Protein AF-A0A931NZI3-F1 (afdb_monomer_lite)

pLDDT: mean 87.07, std 11.75, range [42.72, 97.69]

Secondary structure (DSSP, 8-state):
----SS-TT-EEEETTTTEEEE--EEEEE--TT-SS-SEEEEE-SSSSEE-GGGEEE-----------EEEEEEPSSS-TTTTTTSSSTTEEEEEE-SSSSS--B---HHHHHH-HHHHHHHHHHHHTHHHHHHHHHHHHHHHHH-TT--HHHHHHHHHHHHHHHHHHS-TTS-----TT--TT-

Foldseek 3Di:
DDDDPDDAQAWKQQQVVRDIFGFNDWAFDDDPPDPGGPAIWTDRVPPDTDGPVRIDHQDFDPDQQDQKDKDKDFDPPDAQVRQVVAPDGRIAIFIDRDPDPDDGDDDDPVVCSVPVPVRVVVSVVVSCVSVVLVVLVCLLCVCVVPVPDDPVSVVSNVVSVLVNCQVRHDPVGHDDDPPPPDVVD

Radius of gyration: 24.15 Å; chains: 1; bounding box: 63×38×63 Å

Sequence (185 aa):
MAKAVFHKHQRVYVRPVGTWALIEQVKPQWVKDVEEPVRIHYDCGLGRDFTAADLAAEQVEDHAPGGWRVLRAKNKWQSEAECAHHPFPGTYPVVVTDEQNWGGWRVPGAEYDRDPGKIEFQARLIEQAPALLTLAEYWADLPSTNPDLPQDVLGFCRHARDIVTAVRATAEEPMVLDRRENPAA

Structure (mmCIF, N/CA/C/O backbone):
data_AF-A0A931NZI3-F1
#
_entry.id   AF-A0A931NZI3-F1
#
loop_
_atom_site.group_PDB
_atom_site.id
_atom_site.type_symbol
_atom_site.label_atom_id
_atom_site.label_alt_id
_atom_site.label_comp_id
_atom_site.label_asym_id
_atom_site.label_entity_id
_atom_site.label_seq_id
_atom_site.pdbx_PDB_ins_code
_atom_site.Cartn_x
_atom_site.Cartn_y
_atom_site.Cartn_z
_atom_site.occupancy
_atom_site.B_iso_or_equiv
_atom_site.auth_seq_id
_atom_site.auth_comp_id
_atom_site.auth_asym_id
_atom_site.auth_atom_id
_atom_site.pdbx_PDB_model_num
ATOM 1 N N . MET A 1 1 ? 34.805 7.284 -19.038 1.00 65.69 1 MET A N 1
ATOM 2 C CA . MET A 1 1 ? 34.087 6.504 -20.069 1.00 65.69 1 MET A CA 1
ATOM 3 C C . MET A 1 1 ? 32.641 6.361 -19.629 1.00 65.69 1 MET A C 1
ATOM 5 O O . MET A 1 1 ? 32.408 6.360 -18.422 1.00 65.69 1 MET A O 1
ATOM 9 N N . ALA A 1 2 ? 31.679 6.373 -20.553 1.00 79.50 2 ALA A N 1
ATOM 10 C CA . ALA A 1 2 ? 30.262 6.491 -20.207 1.00 79.50 2 ALA A CA 1
ATOM 11 C C . ALA A 1 2 ? 29.558 5.129 -20.261 1.00 79.50 2 ALA A C 1
ATOM 13 O O . ALA A 1 2 ? 29.648 4.423 -21.259 1.00 79.50 2 ALA A O 1
ATOM 14 N N . LYS A 1 3 ? 28.820 4.780 -19.203 1.00 86.19 3 LYS A N 1
ATOM 15 C CA . LYS A 1 3 ? 27.931 3.609 -19.166 1.00 86.19 3 LYS A CA 1
ATOM 16 C C . LYS A 1 3 ? 26.477 4.050 -19.164 1.00 86.19 3 LYS A C 1
ATOM 18 O O . LYS A 1 3 ? 26.158 5.130 -18.663 1.00 86.19 3 LYS A O 1
ATOM 23 N N . ALA A 1 4 ? 25.615 3.239 -19.775 1.00 89.38 4 ALA A N 1
ATOM 24 C CA . ALA A 1 4 ? 24.192 3.529 -19.810 1.00 89.38 4 ALA A CA 1
ATOM 25 C C . ALA A 1 4 ? 23.653 3.414 -18.381 1.00 89.38 4 ALA A C 1
ATOM 27 O O . ALA A 1 4 ? 23.879 2.410 -17.713 1.00 89.38 4 ALA A O 1
ATOM 28 N N . VAL A 1 5 ? 22.993 4.471 -17.924 1.00 92.31 5 VAL A N 1
ATOM 29 C CA . VAL A 1 5 ? 22.318 4.552 -16.624 1.00 92.31 5 VAL A CA 1
ATOM 30 C C . VAL A 1 5 ? 20.874 4.074 -16.755 1.00 92.31 5 VAL A C 1
ATOM 32 O O . VAL A 1 5 ? 20.344 3.478 -15.827 1.00 92.31 5 VAL A O 1
ATOM 35 N N . PHE A 1 6 ? 20.258 4.314 -17.915 1.00 92.56 6 PHE A N 1
ATOM 36 C CA . PHE A 1 6 ? 18.878 3.942 -18.208 1.00 92.56 6 PHE A CA 1
ATOM 37 C C . PHE A 1 6 ? 18.811 2.963 -19.380 1.00 92.56 6 PHE A C 1
ATOM 39 O O . PHE A 1 6 ? 19.672 2.972 -20.268 1.00 92.56 6 PHE A O 1
ATOM 46 N N . HIS A 1 7 ? 17.770 2.137 -19.399 1.00 92.88 7 HIS A N 1
ATOM 47 C CA . HIS A 1 7 ? 17.558 1.107 -20.415 1.00 92.88 7 HIS A CA 1
ATOM 48 C C . HIS A 1 7 ? 16.366 1.435 -21.313 1.00 92.88 7 HIS A C 1
ATOM 50 O O . HIS A 1 7 ? 15.484 2.209 -20.949 1.00 92.88 7 HIS A O 1
ATOM 56 N N . LYS A 1 8 ? 16.323 0.825 -22.502 1.00 91.94 8 LYS A N 1
ATOM 57 C CA . LYS A 1 8 ? 15.178 0.950 -23.409 1.00 91.94 8 LYS A CA 1
ATOM 58 C C . LYS A 1 8 ? 13.885 0.505 -22.709 1.00 91.94 8 LYS A C 1
ATOM 60 O O . LYS A 1 8 ? 13.878 -0.507 -22.017 1.00 91.94 8 LYS A O 1
ATOM 65 N N . HIS A 1 9 ? 12.812 1.259 -22.928 1.00 87.69 9 HIS A N 1
ATOM 66 C CA . HIS A 1 9 ? 11.490 1.140 -22.309 1.00 87.69 9 HIS A CA 1
ATOM 67 C C . HIS A 1 9 ? 11.448 1.350 -20.788 1.00 87.69 9 HIS A C 1
ATOM 69 O O . HIS A 1 9 ? 10.422 1.085 -20.168 1.00 87.69 9 HIS A O 1
ATOM 75 N N . GLN A 1 10 ? 12.517 1.863 -20.176 1.00 87.75 10 GLN A N 1
ATOM 76 C CA . GLN A 1 10 ? 12.455 2.325 -18.795 1.00 87.75 10 GLN A CA 1
ATOM 77 C C . GLN A 1 10 ? 11.676 3.643 -18.723 1.00 87.75 10 GLN A C 1
ATOM 79 O O . GLN A 1 10 ? 11.914 4.548 -19.526 1.00 87.75 10 GLN A O 1
ATOM 84 N N . ARG A 1 11 ? 10.765 3.762 -17.754 1.00 88.81 11 ARG A N 1
ATOM 85 C CA . ARG A 1 11 ? 10.063 5.013 -17.457 1.00 88.81 11 ARG A CA 1
ATOM 86 C C . ARG A 1 11 ? 10.985 5.959 -16.683 1.00 88.81 11 ARG A C 1
ATOM 88 O O . ARG A 1 11 ? 11.613 5.562 -15.704 1.00 88.81 11 ARG A O 1
ATOM 95 N N . VAL A 1 12 ? 11.093 7.200 -17.154 1.00 91.06 12 VAL A N 1
ATOM 96 C CA . VAL A 1 12 ? 11.957 8.240 -16.576 1.00 91.06 12 VAL A CA 1
ATOM 97 C C . VAL A 1 12 ? 11.248 9.591 -16.543 1.00 91.06 12 VAL A C 1
ATOM 99 O O . VAL A 1 12 ? 10.454 9.914 -17.430 1.00 91.06 12 VAL A O 1
ATOM 102 N N . TYR A 1 13 ? 11.560 10.399 -15.534 1.00 92.44 13 TYR A N 1
ATOM 103 C CA . TYR A 1 13 ? 11.115 11.785 -15.463 1.00 92.44 13 TYR A CA 1
ATOM 104 C C . TYR A 1 13 ? 12.114 12.685 -16.191 1.00 92.44 13 TYR A C 1
ATOM 106 O O . TYR A 1 13 ? 13.306 12.701 -15.870 1.00 92.44 13 TYR A O 1
ATOM 114 N N . VAL A 1 14 ? 11.638 13.442 -17.177 1.00 94.88 14 VAL A N 1
ATOM 115 C CA . VAL A 1 14 ? 12.455 14.320 -18.021 1.00 94.88 14 VAL A CA 1
ATOM 116 C C . VAL A 1 14 ? 12.454 15.729 -17.429 1.00 94.88 14 VAL A C 1
ATOM 118 O O . VAL A 1 14 ? 11.560 16.529 -17.715 1.00 94.88 14 VAL A O 1
ATOM 121 N N . ARG A 1 15 ? 13.468 16.063 -16.618 1.00 91.19 15 ARG A N 1
ATOM 122 C CA . ARG A 1 15 ? 13.502 17.304 -15.814 1.00 91.19 15 ARG A CA 1
ATOM 123 C C . ARG A 1 15 ? 13.301 18.586 -16.631 1.00 91.19 15 ARG A C 1
ATOM 125 O O . ARG A 1 15 ? 12.497 19.408 -16.207 1.00 91.19 15 ARG A O 1
ATOM 132 N N . PRO A 1 16 ? 13.959 18.786 -17.793 1.00 92.06 16 PRO A N 1
ATOM 133 C CA . PRO A 1 16 ? 13.804 20.030 -18.551 1.00 92.06 16 PRO A CA 1
ATOM 134 C C . PRO A 1 16 ? 12.413 20.222 -19.167 1.00 92.06 16 PRO A C 1
ATOM 136 O O . PRO A 1 16 ? 12.078 21.338 -19.549 1.00 92.06 16 PRO A O 1
ATOM 139 N N . VAL A 1 17 ? 11.642 19.141 -19.321 1.00 90.94 17 VAL A N 1
ATOM 140 C CA . VAL A 1 17 ? 10.295 19.167 -19.915 1.00 90.94 17 VAL A CA 1
ATOM 141 C C . VAL A 1 17 ? 9.211 19.081 -18.835 1.00 90.94 17 VAL A C 1
ATOM 143 O O . VAL A 1 17 ? 8.110 19.578 -19.038 1.00 90.94 17 VAL A O 1
ATOM 146 N N . GLY A 1 18 ? 9.523 18.493 -17.679 1.00 87.56 18 GLY A N 1
ATOM 147 C CA . GLY A 1 18 ? 8.587 18.333 -16.569 1.00 87.56 18 GLY A CA 1
ATOM 148 C C . GLY A 1 18 ? 7.546 17.239 -16.808 1.00 87.56 18 GLY A C 1
ATOM 149 O O . GLY A 1 18 ? 6.391 17.398 -16.428 1.00 87.56 18 GLY A O 1
ATOM 150 N N . THR A 1 19 ? 7.921 16.153 -17.493 1.00 88.38 19 THR A N 1
ATOM 151 C CA . THR A 1 19 ? 6.996 15.063 -17.836 1.00 88.38 19 THR A CA 1
ATOM 152 C C . THR A 1 19 ? 7.648 13.689 -17.729 1.00 88.38 19 THR A C 1
ATOM 154 O O . THR A 1 19 ? 8.871 13.555 -17.805 1.00 88.38 19 THR A O 1
ATOM 157 N N . TRP A 1 20 ? 6.811 12.663 -17.595 1.00 88.31 20 TRP A N 1
ATOM 158 C CA . TRP A 1 20 ? 7.206 11.263 -17.687 1.00 88.31 20 TRP A CA 1
ATOM 159 C C . TRP A 1 20 ? 7.251 10.802 -19.140 1.00 88.31 20 TRP A C 1
ATOM 161 O O . TRP A 1 20 ? 6.343 11.088 -19.920 1.00 88.31 20 TRP A O 1
ATOM 171 N N . ALA A 1 21 ? 8.285 10.043 -19.487 1.00 92.25 21 ALA A N 1
ATOM 172 C CA . ALA A 1 21 ? 8.423 9.412 -20.792 1.00 92.25 21 ALA A CA 1
ATOM 173 C C . ALA A 1 21 ? 9.087 8.037 -20.661 1.00 92.25 21 ALA A C 1
ATOM 175 O O . ALA A 1 21 ? 9.712 7.723 -19.644 1.00 92.25 21 ALA A O 1
ATOM 176 N N . LEU A 1 22 ? 8.955 7.214 -21.698 1.00 93.12 22 LEU A N 1
ATOM 177 C CA . LEU A 1 22 ? 9.743 5.994 -21.838 1.00 93.12 22 LEU A CA 1
ATOM 178 C C . LEU A 1 22 ? 11.027 6.312 -22.603 1.00 93.12 22 LEU A C 1
ATOM 180 O O . LEU A 1 22 ? 11.010 7.090 -23.554 1.00 93.12 22 LEU A O 1
ATOM 184 N N . ILE A 1 23 ? 12.130 5.667 -22.228 1.00 95.62 23 ILE A N 1
ATOM 185 C CA . ILE A 1 23 ? 13.337 5.651 -23.059 1.00 95.62 23 ILE A CA 1
ATOM 186 C C . ILE A 1 23 ? 13.026 4.861 -24.334 1.00 95.62 23 ILE A C 1
ATOM 188 O O . ILE A 1 23 ? 12.896 3.637 -24.301 1.00 95.62 23 ILE A O 1
ATOM 192 N N . GLU A 1 24 ? 12.949 5.528 -25.474 1.00 95.81 24 GLU A N 1
ATOM 193 C CA . GLU A 1 24 ? 12.746 4.871 -26.765 1.00 95.81 24 GLU A CA 1
ATOM 194 C C . GLU A 1 24 ? 14.053 4.261 -27.282 1.00 95.81 24 GLU A C 1
ATOM 196 O O . GLU A 1 24 ? 14.077 3.134 -27.791 1.00 95.81 24 GLU A O 1
ATOM 201 N N . GLN A 1 25 ? 15.167 4.980 -27.106 1.00 95.88 25 GLN A N 1
ATOM 202 C CA . GLN A 1 25 ? 16.478 4.544 -27.574 1.00 95.88 25 GLN A CA 1
ATOM 203 C C . GLN A 1 25 ? 17.616 5.026 -26.669 1.00 95.88 25 GLN A C 1
ATOM 205 O O . GLN A 1 25 ? 17.667 6.181 -26.254 1.00 95.88 25 GLN A O 1
ATOM 210 N N . VAL A 1 26 ? 18.588 4.141 -26.433 1.00 96.25 26 VAL A N 1
ATOM 211 C CA . VAL A 1 26 ? 19.889 4.487 -25.848 1.00 96.25 26 VAL A CA 1
ATOM 212 C C . VAL A 1 26 ? 20.876 4.723 -26.994 1.00 96.25 26 VAL A C 1
ATOM 214 O O . VAL A 1 26 ? 21.126 3.822 -27.794 1.00 96.25 26 VAL A O 1
ATOM 217 N N . LYS A 1 27 ? 21.415 5.940 -27.094 1.00 95.81 27 LYS A N 1
ATOM 218 C CA . LYS A 1 27 ? 22.280 6.417 -28.182 1.00 95.81 27 LYS A CA 1
ATOM 219 C C . LYS A 1 27 ? 23.717 6.620 -27.672 1.00 95.81 27 LYS A C 1
ATOM 221 O O . LYS A 1 27 ? 24.043 7.692 -27.155 1.00 95.81 27 LYS A O 1
ATOM 226 N N . PRO A 1 28 ? 24.595 5.605 -27.767 1.00 94.31 28 PRO A N 1
ATOM 227 C CA . PRO A 1 28 ? 26.006 5.757 -27.424 1.00 94.31 28 PRO A CA 1
ATOM 228 C C . PRO A 1 28 ? 26.746 6.610 -28.465 1.00 94.31 28 PRO A C 1
ATOM 230 O O . PRO A 1 28 ? 26.618 6.394 -29.669 1.00 94.31 28 PRO A O 1
ATOM 233 N N . GLN A 1 29 ? 27.549 7.562 -27.996 1.00 92.44 29 GLN A N 1
ATOM 234 C CA . GLN A 1 29 ? 28.423 8.397 -28.813 1.00 92.44 29 GLN A CA 1
ATOM 235 C C . GLN A 1 29 ? 29.842 7.824 -28.820 1.00 92.44 29 GLN A C 1
ATOM 237 O O . GLN A 1 29 ? 30.495 7.728 -27.776 1.00 92.44 29 GLN A O 1
ATOM 242 N N . TRP A 1 30 ? 30.327 7.503 -30.016 1.00 92.19 30 TRP A N 1
ATOM 243 C CA . TRP A 1 30 ? 31.634 6.894 -30.252 1.00 92.19 30 TRP A CA 1
ATOM 244 C C . TRP A 1 30 ? 32.632 7.909 -30.806 1.00 92.19 30 TRP A C 1
ATOM 246 O O . TRP A 1 30 ? 32.262 8.825 -31.541 1.00 92.19 30 TRP A O 1
ATOM 256 N N . VAL A 1 31 ? 33.906 7.722 -30.470 1.00 89.38 31 VAL A N 1
ATOM 257 C CA . VAL A 1 31 ? 35.034 8.456 -31.055 1.00 89.38 31 VAL A CA 1
ATOM 258 C C . VAL A 1 31 ? 36.002 7.432 -31.639 1.00 89.38 31 VAL A C 1
ATOM 260 O O . VAL A 1 31 ? 36.104 6.313 -31.139 1.00 89.38 31 VAL A O 1
ATOM 263 N N . LYS A 1 32 ? 36.672 7.798 -32.734 1.00 85.12 32 LYS A N 1
ATOM 264 C CA . LYS A 1 32 ? 37.627 6.926 -33.421 1.00 85.12 32 LYS A CA 1
ATOM 265 C C . LYS A 1 32 ? 38.734 6.478 -32.456 1.00 85.12 32 LYS A C 1
ATOM 267 O O . LYS A 1 32 ? 39.200 7.280 -31.653 1.00 85.12 32 LYS A O 1
ATOM 272 N N . ASP A 1 33 ? 39.134 5.213 -32.567 1.00 85.00 33 ASP A N 1
ATOM 273 C CA . ASP A 1 33 ? 40.205 4.586 -31.778 1.00 85.00 33 ASP A CA 1
ATOM 274 C C . ASP A 1 33 ? 39.911 4.472 -30.262 1.00 85.00 33 ASP A C 1
ATOM 276 O O . ASP A 1 33 ? 40.828 4.328 -29.455 1.00 85.00 33 ASP A O 1
ATOM 280 N N . VAL A 1 34 ? 38.627 4.495 -29.870 1.00 84.69 34 VAL A N 1
ATOM 281 C CA . VAL A 1 34 ? 38.164 4.250 -28.492 1.00 84.69 34 VAL A CA 1
ATOM 282 C C . VAL A 1 34 ? 37.193 3.063 -28.467 1.00 84.69 34 VAL A C 1
ATOM 284 O O . VAL A 1 34 ? 36.209 3.046 -29.203 1.00 84.69 34 VAL A O 1
ATOM 287 N N . GLU A 1 35 ? 37.467 2.074 -27.610 1.00 84.06 35 GLU A N 1
ATOM 288 C CA . GLU A 1 35 ? 36.708 0.812 -27.505 1.00 84.06 35 GLU A CA 1
ATOM 289 C C . GLU A 1 35 ? 35.367 0.950 -26.760 1.00 84.06 35 GLU A C 1
ATOM 291 O O . GLU A 1 35 ? 34.481 0.112 -26.904 1.00 84.06 35 GLU A O 1
ATOM 296 N N . GLU A 1 36 ? 35.178 2.030 -26.001 1.00 85.19 36 GLU A N 1
ATOM 297 C CA . GLU A 1 36 ? 33.953 2.310 -25.248 1.00 85.19 36 GLU A CA 1
ATOM 298 C C . GLU A 1 36 ? 33.358 3.682 -25.611 1.00 85.19 36 GLU A C 1
ATOM 300 O O . GLU A 1 36 ? 34.085 4.610 -25.986 1.00 85.19 36 GLU A O 1
ATOM 305 N N . PRO A 1 37 ? 32.033 3.869 -25.461 1.00 88.19 37 PRO A N 1
ATOM 306 C CA . PRO A 1 37 ? 31.397 5.139 -25.767 1.00 88.19 37 PRO A CA 1
ATOM 307 C C . PRO A 1 37 ? 31.842 6.253 -24.811 1.00 88.19 37 PRO A C 1
ATOM 309 O O . PRO A 1 37 ? 31.946 6.102 -23.587 1.00 88.19 37 PRO A O 1
ATOM 312 N N . VAL A 1 38 ? 32.060 7.433 -25.387 1.00 91.06 38 VAL A N 1
ATOM 313 C CA . VAL A 1 38 ? 32.531 8.619 -24.659 1.00 91.06 38 VAL A CA 1
ATOM 314 C C . VAL A 1 38 ? 31.377 9.303 -23.930 1.00 91.06 38 VAL A C 1
ATOM 316 O O . VAL A 1 38 ? 31.561 9.871 -22.851 1.00 91.06 38 VAL A O 1
ATOM 319 N N . ARG A 1 39 ? 30.169 9.224 -24.495 1.00 92.00 39 ARG A N 1
ATOM 320 C CA . ARG A 1 39 ? 28.938 9.774 -23.922 1.00 92.00 39 ARG A CA 1
ATOM 321 C C . ARG A 1 39 ? 27.750 8.912 -24.313 1.00 92.00 39 ARG A C 1
ATOM 323 O O . ARG A 1 39 ? 27.793 8.215 -25.321 1.00 92.00 39 ARG A O 1
ATOM 330 N N . ILE A 1 40 ? 26.691 8.961 -23.517 1.00 95.69 40 ILE A N 1
ATOM 331 C CA . ILE A 1 40 ? 25.432 8.290 -23.825 1.00 95.69 40 ILE A CA 1
ATOM 332 C C . ILE A 1 40 ? 24.312 9.311 -23.759 1.00 95.69 40 ILE A C 1
ATOM 334 O O . ILE A 1 40 ? 24.204 10.075 -22.797 1.00 95.69 40 ILE A O 1
ATOM 338 N N . HIS A 1 41 ? 23.511 9.298 -24.812 1.00 97.00 41 HIS A N 1
ATOM 339 C CA . HIS A 1 41 ? 22.307 10.082 -24.973 1.00 97.00 41 HIS A CA 1
ATOM 340 C C . HIS A 1 41 ? 21.081 9.170 -24.934 1.00 97.00 41 HIS A C 1
ATOM 342 O O . HIS A 1 41 ? 21.166 7.983 -25.253 1.00 97.00 41 HIS A O 1
ATOM 348 N N . TYR A 1 42 ? 19.944 9.726 -24.543 1.00 97.69 42 TYR A N 1
ATOM 349 C CA . TYR A 1 42 ? 18.678 9.020 -24.434 1.00 97.69 42 TYR A CA 1
ATOM 350 C C . TYR A 1 42 ? 17.626 9.740 -25.257 1.00 97.69 42 TYR A C 1
ATOM 352 O O . TYR A 1 42 ? 17.445 10.949 -25.112 1.00 97.69 42 TYR A O 1
ATOM 360 N N . ASP A 1 43 ? 16.943 8.986 -26.104 1.00 97.31 43 ASP A N 1
ATOM 361 C CA . ASP A 1 43 ? 15.757 9.456 -26.800 1.00 97.31 43 ASP A CA 1
ATOM 362 C C . ASP A 1 43 ? 14.524 9.100 -25.976 1.00 97.31 43 ASP A C 1
ATOM 364 O O . ASP A 1 43 ? 14.342 7.938 -25.606 1.00 97.31 43 ASP A O 1
ATOM 368 N N . CYS A 1 44 ? 13.701 10.103 -25.696 1.00 95.25 44 CYS A N 1
ATOM 369 C CA . CYS A 1 44 ? 12.446 9.961 -24.966 1.00 95.25 44 CYS A CA 1
ATOM 370 C C . CYS A 1 44 ? 11.228 10.330 -25.833 1.00 95.25 44 CYS A C 1
ATOM 372 O O . CYS A 1 44 ? 10.156 10.563 -25.282 1.00 95.25 44 CYS A O 1
ATOM 374 N N . GLY A 1 45 ? 11.395 10.505 -27.153 1.00 94.00 45 GLY A N 1
ATOM 375 C CA . GLY A 1 45 ? 10.307 10.900 -28.058 1.00 94.00 45 GLY A CA 1
ATOM 376 C C . GLY A 1 45 ? 9.877 12.372 -27.939 1.00 94.00 45 GLY A C 1
ATOM 377 O O . GLY A 1 45 ? 8.840 12.767 -28.464 1.00 94.00 45 GLY A O 1
ATOM 378 N N . LEU A 1 46 ? 10.668 13.217 -27.262 1.00 92.81 46 LEU A N 1
ATOM 379 C CA . LEU A 1 46 ? 10.336 14.625 -26.963 1.00 92.81 46 LEU A CA 1
ATOM 380 C C . LEU A 1 46 ? 11.093 15.635 -27.845 1.00 92.81 46 LEU A C 1
ATOM 382 O O . LEU A 1 46 ? 11.328 16.776 -27.448 1.00 92.81 46 LEU A O 1
ATOM 386 N N . GLY A 1 47 ? 11.509 15.212 -29.040 1.00 91.75 47 GLY A N 1
ATOM 387 C CA . GLY A 1 47 ? 12.099 16.090 -30.058 1.00 91.75 47 GLY A CA 1
ATOM 388 C C . GLY A 1 47 ? 13.564 16.485 -29.838 1.00 91.75 47 GLY A C 1
ATOM 389 O O . GLY A 1 47 ? 14.097 17.268 -30.623 1.00 91.75 47 GLY A O 1
ATOM 390 N N . ARG A 1 48 ? 14.235 15.955 -28.806 1.00 95.25 48 ARG A N 1
ATOM 391 C CA . ARG A 1 48 ? 15.693 16.040 -28.634 1.00 95.25 48 ARG A CA 1
ATOM 392 C C . ARG A 1 48 ? 16.234 14.879 -27.807 1.00 95.25 48 ARG A C 1
ATOM 394 O O . ARG A 1 48 ? 15.493 14.239 -27.068 1.00 95.25 48 ARG A O 1
ATOM 401 N N . ASP A 1 49 ? 17.547 14.702 -27.877 1.00 96.50 49 ASP A N 1
ATOM 402 C CA . ASP A 1 49 ? 18.276 13.751 -27.048 1.00 96.50 49 ASP A CA 1
ATOM 403 C C . ASP A 1 49 ? 18.622 14.348 -25.672 1.00 96.50 49 ASP A C 1
ATOM 405 O O . ASP A 1 49 ? 19.007 15.516 -25.551 1.00 96.50 49 ASP A O 1
ATOM 409 N N . PHE A 1 50 ? 18.537 13.520 -24.633 1.00 97.00 50 PHE A N 1
ATOM 410 C CA . PHE A 1 50 ? 18.791 13.878 -23.237 1.00 97.00 50 PHE A CA 1
ATOM 411 C C . PHE A 1 50 ? 20.038 13.178 -22.697 1.00 97.00 50 PHE A C 1
ATOM 413 O O . PHE A 1 50 ? 20.446 12.126 -23.183 1.00 97.00 50 PHE A O 1
ATOM 420 N N . THR A 1 51 ? 20.670 13.759 -21.681 1.00 96.50 51 THR A N 1
ATOM 421 C CA . THR A 1 51 ? 21.755 13.119 -20.926 1.00 96.50 51 THR A CA 1
ATOM 422 C C . THR A 1 51 ? 21.213 12.485 -19.648 1.00 96.50 51 THR A C 1
ATOM 424 O O . THR A 1 51 ? 20.099 12.779 -19.225 1.00 96.50 51 THR A O 1
ATOM 427 N N . ALA A 1 52 ? 22.009 11.655 -18.970 1.00 93.50 52 ALA A N 1
ATOM 428 C CA . ALA A 1 52 ? 21.585 11.080 -17.690 1.00 93.50 52 ALA A CA 1
ATOM 429 C C . ALA A 1 52 ? 21.251 12.151 -16.627 1.00 93.50 52 ALA A C 1
ATOM 431 O O . ALA A 1 52 ? 20.379 11.934 -15.795 1.00 93.50 52 ALA A O 1
ATOM 432 N N . ALA A 1 53 ? 21.897 13.322 -16.675 1.00 93.69 53 ALA A N 1
ATOM 433 C CA . ALA A 1 53 ? 21.629 14.429 -15.754 1.00 93.69 53 ALA A CA 1
ATOM 434 C C . ALA A 1 53 ? 20.264 15.103 -15.997 1.00 93.69 53 ALA A C 1
ATOM 436 O O . ALA A 1 53 ? 19.701 15.714 -15.089 1.00 93.69 53 ALA A O 1
ATOM 437 N N . ASP A 1 54 ? 19.699 14.962 -17.196 1.00 94.38 54 ASP A N 1
ATOM 438 C CA . ASP A 1 54 ? 18.371 15.482 -17.533 1.00 94.38 54 ASP A CA 1
ATOM 439 C C . ASP A 1 54 ? 17.240 14.549 -17.066 1.00 94.38 54 ASP A C 1
ATOM 441 O O . ASP A 1 54 ? 16.079 14.955 -17.056 1.00 94.38 54 ASP A O 1
ATOM 445 N N . LEU A 1 55 ? 17.567 13.311 -16.678 1.00 93.44 55 LEU A N 1
ATOM 446 C CA . LEU A 1 55 ? 16.603 12.244 -16.410 1.00 93.44 55 LEU A CA 1
ATOM 447 C C . LEU A 1 55 ? 16.643 11.777 -14.951 1.00 93.44 55 LEU A C 1
ATOM 449 O O . LEU A 1 55 ? 17.716 11.639 -14.354 1.00 93.44 55 LEU A O 1
ATOM 453 N N . ALA A 1 56 ? 15.479 11.526 -14.363 1.00 89.75 56 ALA A N 1
ATOM 454 C CA . ALA A 1 56 ? 15.356 10.849 -13.077 1.00 89.75 56 ALA A CA 1
ATOM 455 C C . ALA A 1 56 ? 14.737 9.465 -13.282 1.00 89.75 56 ALA A C 1
ATOM 457 O O . ALA A 1 56 ? 13.767 9.329 -14.028 1.00 89.75 56 ALA A O 1
ATOM 458 N N . ALA A 1 57 ? 15.301 8.451 -12.624 1.00 84.44 57 ALA A N 1
ATOM 459 C CA . ALA A 1 57 ? 14.613 7.175 -12.480 1.00 84.44 57 ALA A CA 1
ATOM 460 C C . ALA A 1 57 ? 13.352 7.383 -11.637 1.00 84.44 57 ALA A C 1
ATOM 462 O O . ALA A 1 57 ? 13.349 8.216 -10.730 1.00 84.44 57 ALA A O 1
ATOM 463 N N . GLU A 1 58 ? 12.325 6.588 -11.914 1.00 77.19 58 GLU A N 1
ATOM 464 C CA . GLU A 1 58 ? 11.241 6.361 -10.964 1.00 77.19 58 GLU A CA 1
ATOM 465 C C . GLU A 1 58 ? 11.840 5.861 -9.645 1.00 77.19 58 GLU A C 1
ATOM 467 O O . GLU A 1 58 ? 12.552 4.852 -9.614 1.00 77.19 58 GLU A O 1
ATOM 472 N N . GLN A 1 59 ? 11.643 6.632 -8.575 1.00 65.44 59 GLN A N 1
ATOM 473 C CA . GLN A 1 59 ? 12.068 6.232 -7.241 1.00 65.44 59 GLN A CA 1
ATOM 474 C C . GLN A 1 59 ? 10.972 5.349 -6.665 1.00 65.44 59 GLN A C 1
ATOM 476 O O . GLN A 1 59 ? 9.857 5.801 -6.434 1.00 65.44 59 GLN A O 1
ATOM 481 N N . VAL A 1 60 ? 11.295 4.079 -6.465 1.00 57.16 60 VAL A N 1
ATOM 482 C CA . VAL A 1 60 ? 10.423 3.130 -5.782 1.00 57.16 60 VAL A CA 1
ATOM 483 C C . VAL A 1 60 ? 10.897 3.078 -4.338 1.00 57.16 60 VAL A C 1
ATOM 485 O O . VAL A 1 60 ? 12.043 2.703 -4.084 1.00 57.16 60 VAL A O 1
ATOM 488 N N . GLU A 1 61 ? 10.050 3.471 -3.391 1.00 54.69 61 GLU A N 1
ATOM 489 C CA . GLU A 1 61 ? 10.350 3.236 -1.980 1.00 54.69 61 GLU A CA 1
ATOM 490 C C . GLU A 1 61 ? 10.267 1.729 -1.705 1.00 54.69 61 GLU A C 1
ATOM 492 O O . GLU A 1 61 ? 9.221 1.093 -1.878 1.00 54.69 61 GLU A O 1
ATOM 497 N N . ASP A 1 62 ? 11.390 1.135 -1.297 1.00 52.38 62 ASP A N 1
ATOM 498 C CA . ASP A 1 62 ? 11.434 -0.264 -0.881 1.00 52.38 62 ASP A CA 1
ATOM 499 C C . ASP A 1 62 ? 11.156 -0.376 0.619 1.00 52.38 62 ASP A C 1
ATOM 501 O O . ASP A 1 62 ? 12.043 -0.556 1.455 1.00 52.38 62 ASP A O 1
ATOM 505 N N . HIS A 1 63 ? 9.885 -0.205 0.974 1.00 62.31 63 HIS A N 1
ATOM 506 C CA . HIS A 1 63 ? 9.388 -0.542 2.298 1.00 62.31 63 HIS A CA 1
ATOM 507 C C . HIS A 1 63 ? 8.862 -1.973 2.270 1.00 62.31 63 HIS A C 1
ATOM 509 O O . HIS A 1 63 ? 7.768 -2.224 1.769 1.00 62.31 63 HIS A O 1
ATOM 515 N N . ALA A 1 64 ? 9.623 -2.918 2.828 1.00 61.38 64 ALA A N 1
ATOM 516 C CA . ALA A 1 64 ? 9.107 -4.258 3.071 1.00 61.38 64 ALA A CA 1
ATOM 517 C C . ALA A 1 64 ? 7.900 -4.148 4.025 1.00 61.38 64 ALA A C 1
ATOM 519 O O . ALA A 1 64 ? 8.063 -3.675 5.157 1.00 61.38 64 ALA A O 1
ATOM 520 N N . PRO A 1 65 ? 6.685 -4.536 3.601 1.00 64.25 65 PRO A N 1
ATOM 521 C CA . PRO A 1 65 ? 5.512 -4.418 4.448 1.00 64.25 65 PRO A CA 1
ATOM 522 C C . PRO A 1 65 ? 5.620 -5.482 5.557 1.00 64.25 65 PRO A C 1
ATOM 524 O O . PRO A 1 65 ? 5.434 -6.673 5.327 1.00 64.25 65 PRO A O 1
ATOM 527 N N . GLY A 1 66 ? 6.045 -5.058 6.750 1.00 67.12 66 GLY A N 1
ATOM 528 C CA . GLY A 1 66 ? 6.287 -5.935 7.900 1.00 67.12 66 GLY A CA 1
ATOM 529 C C . GLY A 1 66 ? 5.014 -6.510 8.541 1.00 67.12 66 GLY A C 1
ATOM 530 O O . GLY A 1 66 ? 3.917 -6.429 7.996 1.00 67.12 66 GLY A O 1
ATOM 531 N N . GLY A 1 67 ? 5.157 -7.079 9.745 1.00 77.38 67 GLY A N 1
ATOM 532 C CA . GLY A 1 67 ? 4.075 -7.705 10.523 1.00 77.38 67 GLY A CA 1
ATOM 533 C C . GLY A 1 67 ? 3.098 -6.703 11.141 1.00 77.38 67 GLY A C 1
ATOM 534 O O . GLY A 1 67 ? 3.109 -6.484 12.360 1.00 77.38 67 GLY A O 1
ATOM 535 N N . TRP A 1 68 ? 2.269 -6.085 10.297 1.00 91.56 68 TRP A N 1
ATOM 536 C CA . TRP A 1 68 ? 1.197 -5.200 10.742 1.00 91.56 68 TRP A CA 1
ATOM 537 C C . TRP A 1 68 ? 0.224 -5.980 11.625 1.00 91.56 68 TRP A C 1
ATOM 539 O O . TRP A 1 68 ? -0.055 -7.152 11.375 1.00 91.56 68 TRP A O 1
ATOM 549 N N . ARG A 1 69 ? -0.260 -5.342 12.690 1.00 91.19 69 ARG A N 1
ATOM 550 C CA . ARG A 1 69 ? -1.139 -5.987 13.676 1.00 91.19 69 ARG A CA 1
ATOM 551 C C . ARG A 1 69 ? -2.131 -5.002 14.262 1.00 91.19 69 ARG A C 1
ATOM 553 O O . ARG A 1 69 ? -1.800 -3.832 14.479 1.00 91.19 69 ARG A O 1
ATOM 560 N N . VAL A 1 70 ? -3.330 -5.484 14.568 1.00 93.81 70 VAL A N 1
ATOM 561 C CA . VAL A 1 70 ? -4.342 -4.695 15.279 1.00 93.81 70 VAL A CA 1
ATOM 562 C C . VAL A 1 70 ? -4.105 -4.802 16.783 1.00 93.81 70 VAL A C 1
ATOM 564 O O . VAL A 1 70 ? -4.223 -5.866 17.388 1.00 93.81 70 VAL A O 1
ATOM 567 N N . LEU A 1 71 ? -3.809 -3.668 17.409 1.00 93.31 71 LEU A N 1
ATOM 568 C CA . LEU A 1 71 ? -3.821 -3.493 18.856 1.00 93.31 71 LEU A CA 1
ATOM 569 C C . LEU A 1 71 ? -5.101 -2.779 19.292 1.00 93.31 71 LEU A C 1
ATOM 571 O O . LEU A 1 71 ? -5.791 -2.141 18.496 1.00 93.31 71 LEU A O 1
ATOM 575 N N . ARG A 1 72 ? -5.401 -2.847 20.590 1.00 91.56 72 ARG A N 1
ATOM 576 C CA . ARG A 1 72 ? -6.496 -2.089 21.204 1.00 91.56 72 ARG A CA 1
ATOM 577 C C . ARG A 1 72 ? -5.948 -1.019 22.128 1.00 91.56 72 ARG A C 1
ATOM 579 O O . ARG A 1 72 ? -5.222 -1.319 23.074 1.00 91.56 72 ARG A O 1
ATOM 586 N N . ALA A 1 73 ? -6.333 0.226 21.876 1.00 91.50 73 ALA A N 1
ATOM 587 C CA . ALA A 1 73 ? -6.028 1.348 22.749 1.00 91.50 73 ALA A CA 1
ATOM 588 C C . ALA A 1 73 ? -7.246 1.708 23.601 1.00 91.50 73 ALA A C 1
ATOM 590 O O . ALA A 1 73 ? -8.386 1.596 23.154 1.00 91.50 73 ALA A O 1
ATOM 591 N N . LYS A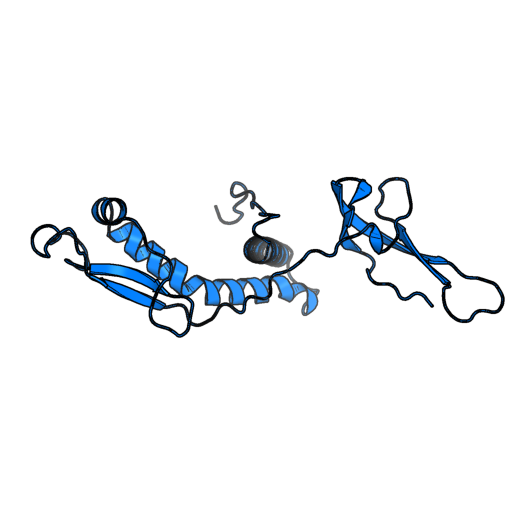 1 74 ? -7.005 2.165 24.833 1.00 91.31 74 LYS A N 1
ATOM 592 C CA . LYS A 1 74 ? -8.072 2.627 25.728 1.00 91.31 74 LYS A CA 1
ATOM 593 C C . LYS A 1 74 ? -8.666 3.945 25.235 1.00 91.31 74 LYS A C 1
ATOM 595 O O . LYS A 1 74 ? -7.924 4.883 24.922 1.00 91.31 74 LYS A O 1
ATOM 600 N N . ASN A 1 75 ? -9.992 4.033 25.232 1.00 88.62 75 ASN A N 1
ATOM 601 C CA . ASN A 1 75 ? -10.714 5.284 25.063 1.00 88.62 75 ASN A CA 1
ATOM 602 C C . ASN A 1 75 ? -10.524 6.134 26.331 1.00 88.62 75 ASN A C 1
ATOM 604 O O . ASN A 1 75 ? -10.728 5.661 27.446 1.00 88.62 75 ASN A O 1
ATOM 608 N N . LYS A 1 76 ? -10.058 7.374 26.161 1.00 87.31 76 LYS A N 1
ATOM 609 C CA . LYS A 1 76 ? -9.810 8.312 27.270 1.00 87.31 76 LYS A CA 1
ATOM 610 C C . LYS A 1 76 ? -10.973 9.277 27.508 1.00 87.31 76 LYS A C 1
ATOM 612 O O . LYS A 1 76 ? -10.939 10.010 28.488 1.00 87.31 76 LYS A O 1
ATOM 617 N N . TRP A 1 77 ? -11.945 9.309 26.598 1.00 85.44 77 TRP A N 1
ATOM 618 C CA . TRP A 1 77 ? -12.983 10.339 26.541 1.00 85.44 77 TRP A CA 1
ATOM 619 C C . TRP A 1 77 ? -14.377 9.810 26.867 1.00 85.44 77 TRP A C 1
ATOM 621 O O . TRP A 1 77 ? -15.206 10.579 27.333 1.00 85.44 77 TRP A O 1
ATOM 631 N N . GLN A 1 78 ? -14.622 8.519 26.642 1.00 86.50 78 GLN A N 1
ATOM 632 C CA . GLN A 1 78 ? -15.876 7.848 26.980 1.00 86.50 78 GLN A CA 1
ATOM 633 C C . GLN A 1 78 ? -15.587 6.665 27.903 1.00 86.50 78 GLN A C 1
ATOM 635 O O . GLN A 1 78 ? -14.622 5.923 27.702 1.00 86.50 78 GLN A O 1
ATOM 640 N N . SER A 1 79 ? -16.442 6.487 28.902 1.00 90.25 79 SER A N 1
ATOM 641 C CA . SER A 1 79 ? -16.483 5.300 29.752 1.00 90.25 79 SER A CA 1
ATOM 642 C C . SER A 1 79 ? -17.046 4.096 28.994 1.00 90.25 79 SER A C 1
ATOM 644 O O . SER A 1 79 ? -17.802 4.248 28.036 1.00 90.25 79 SER A O 1
ATOM 646 N N . GLU A 1 80 ? -16.734 2.881 29.454 1.00 91.50 80 GLU A N 1
ATOM 647 C CA . GLU A 1 80 ? -17.275 1.635 28.883 1.00 91.50 80 GLU A CA 1
ATOM 648 C C . GLU A 1 80 ? -18.811 1.610 28.852 1.00 91.50 80 GLU A C 1
ATOM 650 O O . GLU A 1 80 ? -19.397 1.069 27.919 1.00 91.50 80 GLU A O 1
ATOM 655 N N . ALA A 1 81 ? -19.469 2.238 29.83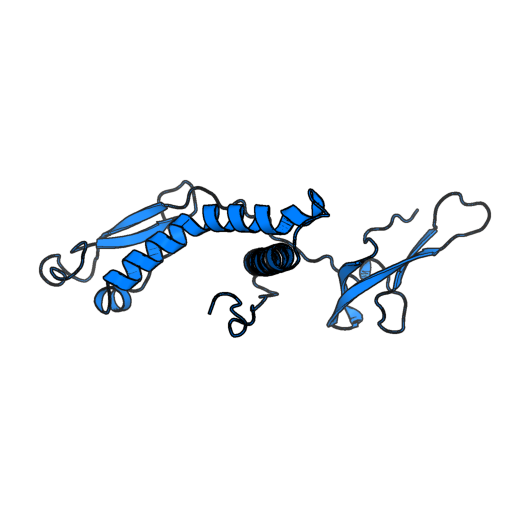3 1.00 92.38 81 ALA A N 1
ATOM 656 C CA . ALA A 1 81 ? -20.924 2.334 29.884 1.00 92.38 81 ALA A CA 1
ATOM 657 C C . ALA A 1 81 ? -21.491 3.234 28.770 1.00 92.38 81 ALA A C 1
ATOM 659 O O . ALA A 1 81 ? -22.485 2.879 28.141 1.00 92.38 81 ALA A O 1
ATOM 660 N N . GLU A 1 82 ? -20.850 4.373 28.489 1.00 90.38 82 GLU A N 1
ATOM 661 C CA . GLU A 1 82 ? -21.277 5.308 27.434 1.00 90.38 82 GLU A CA 1
ATOM 662 C C . GLU A 1 82 ? -21.110 4.712 26.028 1.00 90.38 82 GLU A C 1
ATOM 664 O O . GLU A 1 82 ? -21.895 5.004 25.128 1.00 90.38 82 GLU A O 1
ATOM 669 N N . CYS A 1 83 ? -20.128 3.827 25.849 1.00 90.94 83 CYS A N 1
ATOM 670 C CA . CYS A 1 83 ? -19.854 3.137 24.588 1.00 90.94 83 CYS A CA 1
ATOM 671 C C . CYS A 1 83 ? -20.194 1.639 24.625 1.00 90.94 83 CYS A C 1
ATOM 673 O O . CYS A 1 83 ? -19.619 0.844 23.884 1.00 90.94 83 CYS A O 1
ATOM 675 N N . ALA A 1 84 ? -21.176 1.239 25.440 1.00 92.62 84 ALA A N 1
ATOM 676 C CA . ALA A 1 84 ? -21.594 -0.161 25.568 1.00 92.62 84 ALA A CA 1
ATOM 677 C C . ALA A 1 84 ? -22.128 -0.776 24.257 1.00 92.62 84 ALA A C 1
ATOM 679 O O . ALA A 1 84 ? -22.180 -1.994 24.115 1.00 92.62 84 ALA A O 1
ATOM 680 N N . HIS A 1 85 ? -22.527 0.067 23.301 1.00 89.94 85 HIS A N 1
ATOM 681 C CA . HIS A 1 85 ? -22.991 -0.337 21.976 1.00 89.94 85 HIS A CA 1
ATOM 682 C C . HIS A 1 85 ? -21.843 -0.618 20.987 1.00 89.94 85 HIS A C 1
ATOM 684 O O . HIS A 1 85 ? -22.092 -1.103 19.884 1.00 89.94 85 HIS A O 1
ATOM 690 N N . HIS A 1 86 ? -20.590 -0.312 21.346 1.00 93.81 86 HIS A N 1
ATOM 691 C CA . HIS A 1 86 ? -19.429 -0.636 20.517 1.00 93.81 86 HIS A CA 1
ATOM 692 C C . HIS A 1 86 ? -19.131 -2.143 20.596 1.00 93.81 86 HIS A C 1
ATOM 694 O O . HIS A 1 86 ? -19.352 -2.754 21.640 1.00 93.81 86 HIS A O 1
ATOM 700 N N . PRO A 1 87 ? -18.554 -2.758 19.545 1.00 93.56 87 PRO A N 1
ATOM 701 C CA . PRO A 1 87 ? -18.126 -4.158 19.575 1.00 93.56 87 PRO A CA 1
ATOM 702 C C . PRO A 1 87 ? -17.112 -4.460 20.689 1.00 93.56 87 PRO A C 1
ATOM 704 O O . PRO A 1 87 ? -17.075 -5.573 21.207 1.00 93.56 87 PRO A O 1
ATOM 707 N N . PHE A 1 88 ? -16.302 -3.462 21.061 1.00 92.56 88 PHE A N 1
ATOM 708 C CA . PHE A 1 88 ? -15.314 -3.541 22.137 1.00 92.56 88 PHE A CA 1
ATOM 709 C C . PHE A 1 88 ? -15.355 -2.264 22.991 1.00 92.56 88 PHE A C 1
ATOM 711 O O . PHE A 1 88 ? -14.535 -1.360 22.781 1.00 92.56 88 PHE A O 1
ATOM 718 N N . PRO A 1 89 ? -16.309 -2.165 23.934 1.00 94.00 89 PRO A N 1
ATOM 719 C CA . PRO A 1 89 ? -16.513 -0.969 24.747 1.00 94.00 89 PRO A CA 1
ATOM 720 C C . PRO A 1 89 ? -15.235 -0.516 25.462 1.00 94.00 89 PRO A C 1
ATOM 722 O O . PRO A 1 89 ? -14.414 -1.326 25.887 1.00 94.00 89 PRO A O 1
ATOM 725 N N . GLY A 1 90 ? -15.042 0.798 25.561 1.00 91.75 90 GLY A N 1
ATOM 726 C CA . GLY A 1 90 ? -13.887 1.417 26.218 1.00 91.75 90 GLY A CA 1
ATOM 727 C C . GLY A 1 90 ? -12.570 1.311 25.445 1.00 91.75 90 GLY A C 1
ATOM 728 O O . GLY A 1 90 ? -11.543 1.798 25.924 1.00 91.75 90 GLY A O 1
ATOM 729 N N . THR A 1 91 ? -12.564 0.716 24.249 1.00 94.12 91 THR A N 1
ATOM 730 C CA . THR A 1 91 ? -11.364 0.586 23.413 1.00 94.12 91 THR A CA 1
ATOM 731 C C . THR A 1 91 ? -11.639 0.899 21.947 1.00 94.12 91 THR A C 1
ATOM 733 O O . THR A 1 91 ? -12.783 0.894 21.508 1.00 94.12 91 THR A O 1
ATOM 736 N N . TYR A 1 92 ? -10.580 1.158 21.183 1.00 93.88 92 TYR A N 1
ATOM 737 C CA . TYR A 1 92 ? -10.638 1.317 19.729 1.00 93.88 92 TYR A CA 1
ATOM 738 C C . TYR A 1 92 ? -9.427 0.645 19.061 1.00 93.88 92 TYR A C 1
ATOM 740 O O . TYR A 1 92 ? -8.380 0.491 19.713 1.00 93.88 92 TYR A O 1
ATOM 748 N N . PRO A 1 93 ? -9.549 0.222 17.788 1.00 95.50 93 PRO A N 1
ATOM 749 C CA . PRO A 1 93 ? -8.465 -0.444 17.082 1.00 95.50 93 PRO A CA 1
ATOM 750 C C . PRO A 1 93 ? -7.364 0.547 16.679 1.00 95.50 93 PRO A C 1
ATOM 752 O O . PRO A 1 93 ? -7.631 1.676 16.262 1.00 95.50 93 PRO A O 1
ATOM 755 N N . VAL A 1 94 ? -6.115 0.099 16.778 1.00 94.44 94 VAL A N 1
ATOM 756 C CA . VAL A 1 94 ? -4.912 0.797 16.307 1.00 94.44 94 VAL A CA 1
ATOM 757 C C . VAL A 1 94 ? -4.097 -0.193 15.491 1.00 94.44 94 VAL A C 1
ATOM 759 O O . VAL A 1 94 ? -3.784 -1.270 15.988 1.00 94.44 94 VAL A O 1
ATOM 762 N N . VAL A 1 95 ? -3.746 0.157 14.255 1.00 95.06 95 VAL A N 1
ATOM 763 C CA . VAL A 1 95 ? -2.891 -0.693 13.418 1.00 95.06 95 VAL A CA 1
ATOM 764 C C . VAL A 1 95 ? -1.460 -0.194 13.520 1.00 95.06 95 VAL A C 1
ATOM 766 O O . VAL A 1 95 ? -1.157 0.917 13.085 1.00 95.06 95 VAL A O 1
ATOM 769 N N . VAL A 1 96 ? -0.586 -1.007 14.107 1.00 92.25 96 VAL A N 1
ATOM 770 C CA . VAL A 1 96 ? 0.847 -0.705 14.232 1.00 92.25 96 VAL A CA 1
ATOM 771 C C . VAL A 1 96 ? 1.618 -1.387 13.108 1.00 92.25 96 VAL A C 1
ATOM 773 O O . VAL A 1 96 ? 1.275 -2.501 12.708 1.00 92.25 96 VAL A O 1
ATOM 776 N N . THR A 1 97 ? 2.639 -0.709 12.589 1.00 87.12 97 THR A N 1
ATOM 777 C CA . THR A 1 97 ? 3.391 -1.138 11.397 1.00 87.12 97 THR A CA 1
ATOM 778 C C . THR A 1 97 ? 4.838 -1.513 11.703 1.00 87.12 97 THR A C 1
ATOM 780 O O . THR A 1 97 ? 5.484 -2.158 10.884 1.00 87.12 97 THR A O 1
ATOM 783 N N . ASP A 1 98 ? 5.351 -1.119 12.866 1.00 78.25 98 ASP A N 1
ATOM 784 C CA . ASP A 1 98 ? 6.700 -1.395 13.344 1.00 78.25 98 ASP A CA 1
ATOM 785 C C . ASP A 1 98 ? 6.711 -2.499 14.414 1.00 78.25 98 ASP A C 1
ATOM 787 O O . ASP A 1 98 ? 5.677 -2.974 14.893 1.00 78.25 98 ASP A O 1
ATOM 791 N N . GLU A 1 99 ? 7.905 -2.953 14.794 1.00 77.88 99 GLU A N 1
ATOM 792 C CA . GLU A 1 99 ? 8.078 -3.961 15.852 1.00 77.88 99 GLU A CA 1
ATOM 793 C C . GLU A 1 99 ? 7.640 -3.446 17.224 1.00 77.88 99 GLU A C 1
ATOM 795 O O . GLU A 1 99 ? 7.247 -4.208 18.109 1.00 77.88 99 GLU A O 1
ATOM 800 N N . GLN A 1 100 ? 7.696 -2.133 17.410 1.00 76.75 100 GLN A N 1
ATOM 801 C CA . GLN A 1 100 ? 7.403 -1.506 18.679 1.00 76.75 100 GLN A CA 1
ATOM 802 C C . GLN A 1 100 ? 5.877 -1.300 18.759 1.00 76.75 100 GLN A C 1
ATOM 804 O O . GLN A 1 100 ? 5.210 -0.974 17.792 1.00 76.75 100 GLN A O 1
ATOM 809 N N . ASN A 1 101 ? 5.253 -1.565 19.907 1.00 79.25 101 ASN A N 1
ATOM 810 C CA . ASN A 1 101 ? 3.786 -1.494 20.045 1.00 79.25 101 ASN A CA 1
ATOM 811 C C . ASN A 1 101 ? 3.278 -0.055 20.275 1.00 79.25 101 ASN A C 1
ATOM 813 O O . ASN A 1 101 ? 2.438 0.172 21.148 1.00 79.25 101 ASN A O 1
ATOM 817 N N . TRP A 1 102 ? 3.813 0.934 19.557 1.00 77.12 102 TRP A N 1
ATOM 818 C CA . TRP A 1 102 ? 3.453 2.343 19.733 1.00 77.12 102 TRP A CA 1
ATOM 819 C C . TRP A 1 102 ? 3.374 3.073 18.393 1.00 77.12 102 TRP A C 1
ATOM 821 O O . TRP A 1 102 ? 4.069 2.746 17.445 1.00 77.12 102 TRP A O 1
ATOM 831 N N . GLY A 1 103 ? 2.509 4.084 18.322 1.00 78.44 103 GLY A N 1
ATOM 832 C CA . GLY A 1 103 ? 2.225 4.770 17.060 1.00 78.44 103 GLY A CA 1
ATOM 833 C C . GLY A 1 103 ? 1.236 3.992 16.188 1.00 78.44 103 GLY A C 1
ATOM 834 O O . GLY A 1 103 ? 0.439 3.211 16.704 1.00 78.44 103 GLY A O 1
ATOM 835 N N . GLY A 1 104 ? 1.236 4.265 14.884 1.00 86.62 104 GLY A N 1
ATOM 836 C CA . GLY A 1 104 ? 0.390 3.572 13.912 1.00 86.62 104 GLY A CA 1
ATOM 837 C C . GLY A 1 104 ? -0.884 4.307 13.486 1.00 86.62 104 GLY A C 1
ATOM 838 O O . GLY A 1 104 ? -1.200 5.414 13.938 1.00 86.62 104 GLY A O 1
ATOM 839 N N . TRP A 1 105 ? -1.613 3.668 12.573 1.00 93.62 105 TRP A N 1
ATOM 840 C CA . TRP A 1 105 ? -2.879 4.158 12.048 1.00 93.62 105 TRP A CA 1
ATOM 841 C C . TRP A 1 105 ? -3.979 4.038 13.105 1.00 93.62 105 TRP A C 1
ATOM 843 O O . TRP A 1 105 ? -4.138 3.010 13.766 1.00 93.62 105 TRP A O 1
ATOM 853 N N . ARG A 1 106 ? -4.755 5.109 13.256 1.00 90.38 106 ARG A N 1
ATOM 854 C CA . ARG A 1 106 ? -5.897 5.202 14.166 1.00 90.38 106 ARG A CA 1
ATOM 855 C C . ARG A 1 106 ? -6.894 6.211 13.623 1.00 90.38 106 ARG A C 1
ATOM 857 O O . ARG A 1 106 ? -6.516 7.108 12.871 1.00 90.38 106 ARG A O 1
ATOM 864 N N . VAL A 1 107 ? -8.137 6.111 14.074 1.00 90.56 107 VAL A N 1
ATOM 865 C CA . VAL A 1 107 ? -9.194 7.067 13.728 1.00 90.56 107 VAL A CA 1
ATOM 866 C C . VAL A 1 107 ? -9.577 7.937 14.926 1.00 90.56 107 VAL A C 1
ATOM 868 O O . VAL A 1 107 ? -9.385 7.518 16.073 1.00 90.56 107 VAL A O 1
ATOM 871 N N . PRO A 1 108 ? -10.107 9.152 14.699 1.00 89.75 108 PRO A N 1
ATOM 872 C CA . PRO A 1 108 ? -10.673 9.963 15.769 1.00 89.75 108 PRO A CA 1
ATOM 873 C C . PRO A 1 108 ? -11.785 9.218 16.516 1.00 89.75 108 PRO A C 1
ATOM 875 O O . PRO A 1 108 ? -12.591 8.515 15.908 1.00 89.75 108 PRO A O 1
ATOM 878 N N . GLY A 1 109 ? -11.887 9.437 17.830 1.00 87.38 109 GLY A N 1
ATOM 879 C CA . GLY A 1 109 ? -12.915 8.793 18.658 1.00 87.38 109 GLY A CA 1
ATOM 880 C C . GLY A 1 109 ? -14.342 9.063 18.167 1.00 87.38 109 GLY A C 1
ATOM 881 O O . GLY A 1 109 ? -15.150 8.147 18.129 1.00 87.38 109 GLY A O 1
ATOM 882 N N . ALA A 1 110 ? -14.621 10.281 17.689 1.00 89.81 110 ALA A N 1
ATOM 883 C CA . ALA A 1 110 ? -15.922 10.633 17.116 1.00 89.81 110 ALA A CA 1
ATOM 884 C C . ALA A 1 110 ? -16.258 9.850 15.830 1.00 89.81 110 ALA A C 1
ATOM 886 O O . ALA A 1 110 ? -17.425 9.583 15.557 1.00 89.81 110 ALA A O 1
ATOM 887 N N . GLU A 1 111 ? -15.255 9.470 15.030 1.00 91.31 111 GLU A N 1
ATOM 888 C CA . GLU A 1 111 ? -15.482 8.640 13.842 1.00 91.31 111 GLU A CA 1
ATOM 889 C C . GLU A 1 111 ? -15.741 7.182 14.210 1.00 91.31 111 GLU A C 1
ATOM 891 O O . GLU A 1 111 ? -16.596 6.550 13.589 1.00 91.31 111 GLU A O 1
ATOM 896 N N . TYR A 1 112 ? -15.035 6.675 15.226 1.00 93.25 112 TYR A N 1
ATOM 897 C CA . TYR A 1 112 ? -15.279 5.341 15.764 1.00 93.25 112 TYR A CA 1
ATOM 898 C C . TYR A 1 112 ? -16.673 5.236 16.379 1.00 93.25 112 TYR A C 1
ATOM 900 O O . TYR A 1 112 ? -17.394 4.304 16.054 1.00 93.25 112 TYR A O 1
ATOM 908 N N . ASP A 1 113 ? -17.086 6.221 17.178 1.00 91.94 113 ASP A N 1
ATOM 909 C CA . ASP A 1 113 ? -18.404 6.248 17.820 1.00 91.94 113 ASP A CA 1
ATOM 910 C C . ASP A 1 113 ? -19.560 6.251 16.807 1.00 91.94 113 ASP A C 1
ATOM 912 O O . ASP A 1 113 ? -20.591 5.624 17.029 1.00 91.94 113 ASP A O 1
ATOM 916 N N . ARG A 1 114 ? -19.365 6.893 15.648 1.00 93.38 114 ARG A N 1
ATOM 917 C CA . ARG A 1 114 ? -20.373 6.954 14.581 1.00 93.38 114 ARG A CA 1
ATOM 918 C C . ARG A 1 114 ? -20.662 5.593 13.937 1.00 93.38 114 ARG A C 1
ATOM 920 O O . ARG A 1 114 ? -21.815 5.322 13.616 1.00 93.38 114 ARG A O 1
ATOM 927 N N . ASP A 1 115 ? -19.634 4.791 13.661 1.00 94.75 115 ASP A N 1
ATOM 928 C CA . ASP A 1 115 ? -19.786 3.455 13.059 1.00 94.75 115 ASP A CA 1
ATOM 929 C C . ASP A 1 115 ? -18.614 2.536 13.457 1.00 94.75 115 ASP A C 1
ATOM 931 O O . ASP A 1 115 ? -17.658 2.351 12.689 1.00 94.75 115 ASP A O 1
ATOM 935 N N . PRO A 1 116 ? -18.675 1.934 14.658 1.00 94.25 116 PRO A N 1
ATOM 936 C CA . PRO A 1 116 ? -17.589 1.102 15.162 1.00 94.25 116 PRO A CA 1
ATOM 937 C C . PRO A 1 116 ? -17.323 -0.127 14.284 1.00 94.25 116 PRO A C 1
ATOM 939 O O . PRO A 1 116 ? -16.178 -0.543 14.109 1.00 94.25 116 PRO A O 1
ATOM 942 N N . GLY A 1 117 ? -18.379 -0.709 13.704 1.00 95.12 117 GLY A N 1
ATOM 943 C CA . GLY A 1 117 ? -18.286 -1.918 12.886 1.00 95.12 117 GLY A CA 1
ATOM 944 C C . GLY A 1 117 ? -17.491 -1.688 11.604 1.00 95.12 117 GLY A C 1
ATOM 945 O O . GLY A 1 117 ? -16.626 -2.499 11.255 1.00 95.12 117 GLY A O 1
ATOM 946 N N . LYS A 1 118 ? -17.727 -0.554 10.933 1.00 95.88 118 LYS A N 1
ATOM 947 C CA . LYS A 1 118 ? -16.972 -0.157 9.740 1.00 95.88 118 LYS A CA 1
ATOM 948 C C . LYS A 1 118 ? -15.494 0.068 10.041 1.00 95.88 118 LYS A C 1
ATOM 950 O O . LYS A 1 118 ? -14.647 -0.380 9.268 1.00 95.88 118 LYS A O 1
ATOM 955 N N . ILE A 1 119 ? -15.176 0.720 11.157 1.00 96.44 119 ILE A N 1
ATOM 956 C CA . ILE A 1 119 ? -13.785 0.964 11.555 1.00 96.44 119 ILE A CA 1
ATOM 957 C C . ILE A 1 119 ? -13.074 -0.341 11.927 1.00 96.44 119 ILE A C 1
ATOM 959 O O . ILE A 1 119 ? -11.939 -0.555 11.509 1.00 96.44 119 ILE A O 1
ATOM 963 N N . GLU A 1 120 ? -13.733 -1.246 12.651 1.00 95.94 120 GLU A N 1
ATOM 964 C CA . GLU A 1 120 ? -13.173 -2.565 12.976 1.00 95.94 120 GLU A CA 1
ATOM 965 C C . GLU A 1 120 ? -12.909 -3.393 11.706 1.00 95.94 120 GLU A C 1
ATOM 967 O O . GLU A 1 120 ? -11.887 -4.072 11.601 1.00 95.94 120 GLU A O 1
ATOM 972 N N . PHE A 1 121 ? -13.799 -3.325 10.709 1.00 96.62 121 PHE A N 1
ATOM 973 C CA . PHE A 1 121 ? -13.555 -3.937 9.400 1.00 96.62 121 PHE A CA 1
ATOM 974 C C . PHE A 1 121 ? -12.356 -3.307 8.684 1.00 96.62 121 PHE A C 1
ATOM 976 O O . PHE A 1 121 ? -11.487 -4.031 8.198 1.00 96.62 121 PHE A O 1
ATOM 983 N N . GLN A 1 122 ? -12.277 -1.974 8.656 1.00 96.31 122 GLN A N 1
ATOM 984 C CA . GLN A 1 122 ? -11.158 -1.257 8.053 1.00 96.31 122 GLN A CA 1
ATOM 985 C C . GLN A 1 122 ? -9.826 -1.627 8.715 1.00 96.31 122 GLN A C 1
ATOM 987 O O . GLN A 1 122 ? -8.854 -1.872 8.009 1.00 96.31 122 GLN A O 1
ATOM 992 N N . ALA A 1 123 ? -9.781 -1.728 10.045 1.00 96.06 123 ALA A N 1
ATOM 993 C CA . ALA A 1 123 ? -8.576 -2.110 10.773 1.00 96.06 123 ALA A CA 1
ATOM 994 C C . ALA A 1 123 ? -8.075 -3.507 10.365 1.00 96.06 123 ALA A C 1
ATOM 996 O O . ALA A 1 123 ? -6.888 -3.664 10.089 1.00 96.06 123 ALA A O 1
ATOM 997 N N . ARG A 1 124 ? -8.980 -4.491 10.236 1.00 95.31 124 ARG A N 1
ATOM 998 C CA . ARG A 1 124 ? -8.637 -5.837 9.737 1.00 95.31 124 ARG A CA 1
ATOM 999 C C . ARG A 1 124 ? -8.155 -5.816 8.288 1.00 95.31 124 ARG A C 1
ATOM 1001 O O . ARG A 1 124 ? -7.230 -6.539 7.947 1.00 95.31 124 ARG A O 1
ATOM 1008 N N . LEU A 1 125 ? -8.764 -4.998 7.430 1.00 96.19 125 LEU A N 1
ATOM 1009 C CA . LEU A 1 125 ? -8.317 -4.869 6.041 1.00 96.19 125 LEU A CA 1
ATOM 1010 C C . LEU A 1 125 ? -6.907 -4.272 5.958 1.00 96.19 125 LEU A C 1
ATOM 1012 O O . LEU A 1 125 ? -6.074 -4.786 5.219 1.00 96.19 125 LEU A O 1
ATOM 1016 N N . ILE A 1 126 ? -6.638 -3.212 6.728 1.00 95.12 126 ILE A N 1
ATOM 1017 C CA . ILE A 1 126 ? -5.317 -2.577 6.784 1.00 95.12 126 ILE A CA 1
ATOM 1018 C C . ILE A 1 126 ? -4.289 -3.577 7.319 1.00 95.12 126 ILE A C 1
ATOM 1020 O O . ILE A 1 126 ? -3.250 -3.733 6.699 1.00 95.12 126 ILE A O 1
ATOM 1024 N N . GLU A 1 127 ? -4.582 -4.305 8.399 1.00 93.88 127 GLU A N 1
ATOM 1025 C CA . GLU A 1 127 ? -3.696 -5.352 8.937 1.00 93.88 127 GLU A CA 1
ATOM 1026 C C . GLU A 1 127 ? -3.277 -6.391 7.886 1.00 93.88 127 GLU A C 1
ATOM 1028 O O . GLU A 1 127 ? -2.127 -6.817 7.871 1.00 93.88 127 GLU A O 1
ATOM 1033 N N . GLN A 1 128 ? -4.185 -6.768 6.982 1.00 94.56 128 GLN A N 1
ATOM 1034 C CA . GLN A 1 128 ? -3.910 -7.728 5.907 1.00 94.56 128 GLN A CA 1
ATOM 1035 C C . GLN A 1 128 ? -3.261 -7.100 4.663 1.00 94.56 128 GLN A C 1
ATOM 1037 O O . GLN A 1 128 ? -2.883 -7.827 3.743 1.00 94.56 128 GLN A O 1
ATOM 1042 N N . ALA A 1 129 ? -3.104 -5.775 4.606 1.00 94.38 129 ALA A N 1
ATOM 1043 C CA . ALA A 1 129 ? -2.564 -5.082 3.439 1.00 94.38 129 ALA A CA 1
ATOM 1044 C C . ALA A 1 129 ? -1.167 -5.577 3.005 1.00 94.38 129 ALA A C 1
ATOM 1046 O O . ALA A 1 129 ? -0.986 -5.746 1.799 1.00 94.38 129 ALA A O 1
ATOM 1047 N N . PRO A 1 130 ? -0.213 -5.897 3.909 1.00 91.69 130 PRO A N 1
ATOM 1048 C CA . PRO A 1 130 ? 1.055 -6.525 3.530 1.00 91.69 130 PRO A CA 1
ATOM 1049 C C . PRO A 1 130 ? 0.887 -7.816 2.723 1.00 91.69 130 PRO A C 1
ATOM 1051 O O . PRO A 1 130 ? 1.466 -7.960 1.650 1.00 91.69 130 PRO A O 1
ATOM 1054 N N . ALA A 1 131 ? 0.044 -8.735 3.203 1.00 91.38 131 ALA A N 1
ATOM 1055 C CA . ALA A 1 131 ? -0.190 -10.017 2.542 1.00 91.38 131 ALA A CA 1
ATOM 1056 C C . ALA A 1 131 ? -0.896 -9.837 1.189 1.00 91.38 131 ALA A C 1
ATOM 1058 O O . ALA A 1 131 ? -0.574 -10.519 0.215 1.00 91.38 131 ALA A O 1
ATOM 1059 N N . LEU A 1 132 ? -1.836 -8.889 1.114 1.00 94.06 132 LEU A N 1
ATOM 1060 C CA . LEU A 1 132 ? -2.507 -8.523 -0.132 1.00 94.06 132 LEU A CA 1
ATOM 1061 C C . LEU A 1 132 ? -1.537 -7.899 -1.145 1.00 94.06 132 LEU A C 1
ATOM 1063 O O . LEU A 1 132 ? -1.648 -8.193 -2.334 1.00 94.06 132 LEU A O 1
ATOM 1067 N N . LEU A 1 133 ? -0.573 -7.087 -0.695 1.00 93.69 133 LEU A N 1
ATOM 1068 C CA . LEU A 1 133 ? 0.457 -6.518 -1.565 1.00 93.69 133 LEU A CA 1
ATOM 1069 C C . LEU A 1 133 ? 1.365 -7.614 -2.127 1.00 93.69 133 LEU A C 1
ATOM 1071 O O . LEU A 1 133 ? 1.548 -7.667 -3.337 1.00 93.69 133 LEU A O 1
ATOM 1075 N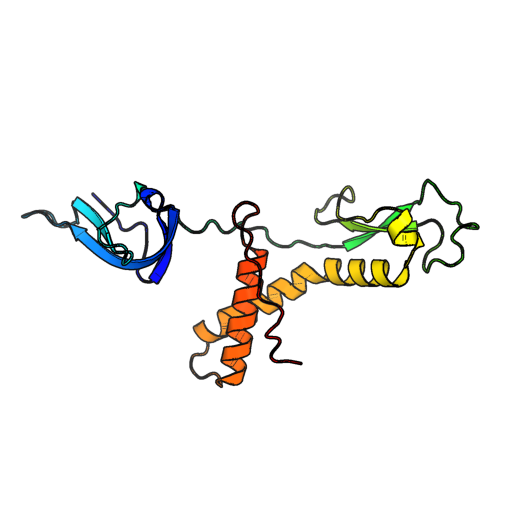 N . THR A 1 134 ? 1.844 -8.539 -1.290 1.00 92.44 134 THR A N 1
ATOM 1076 C CA . THR A 1 134 ? 2.637 -9.692 -1.751 1.00 92.44 134 THR A CA 1
ATOM 1077 C C . THR A 1 134 ? 1.879 -10.529 -2.782 1.00 92.44 134 THR A C 1
ATOM 1079 O O . THR A 1 134 ? 2.450 -10.963 -3.783 1.00 92.44 134 THR A O 1
ATOM 1082 N N . LEU A 1 135 ? 0.576 -10.741 -2.575 1.00 94.81 135 LEU A N 1
ATOM 1083 C CA . LEU A 1 135 ? -0.261 -11.431 -3.553 1.00 94.81 135 LEU A CA 1
ATOM 1084 C C . LEU A 1 135 ? -0.327 -10.655 -4.877 1.00 94.81 135 LEU A C 1
ATOM 1086 O O . LEU A 1 135 ? -0.174 -11.252 -5.941 1.00 94.81 135 LEU A O 1
ATOM 1090 N N . ALA A 1 136 ? -0.535 -9.339 -4.830 1.00 95.50 136 ALA A N 1
ATOM 1091 C CA . ALA A 1 136 ? -0.570 -8.500 -6.025 1.00 95.50 136 ALA A CA 1
ATOM 1092 C C . ALA A 1 136 ? 0.777 -8.491 -6.770 1.00 95.50 136 ALA A C 1
ATOM 1094 O O . ALA A 1 136 ? 0.788 -8.575 -7.994 1.00 95.50 136 ALA A O 1
ATOM 1095 N N . GLU A 1 137 ? 1.902 -8.461 -6.056 1.00 94.19 137 GLU A N 1
ATOM 1096 C CA . GLU A 1 137 ? 3.251 -8.536 -6.636 1.00 94.19 137 GLU A CA 1
ATOM 1097 C C . GLU A 1 137 ? 3.483 -9.843 -7.383 1.00 94.19 137 GLU A C 1
ATOM 1099 O O . GLU A 1 137 ? 3.965 -9.827 -8.515 1.00 94.19 137 GLU A O 1
ATOM 1104 N N . TYR A 1 138 ? 3.063 -10.963 -6.794 1.00 94.88 138 TYR A N 1
ATOM 1105 C CA . TYR A 1 138 ? 3.119 -12.258 -7.459 1.00 94.88 138 TYR A CA 1
ATOM 1106 C C . TYR A 1 138 ? 2.351 -12.247 -8.790 1.00 94.88 138 TYR A C 1
ATOM 1108 O O . TYR A 1 138 ? 2.885 -12.648 -9.824 1.00 94.88 138 TYR A O 1
ATOM 1116 N N . TRP A 1 139 ? 1.114 -11.739 -8.796 1.00 96.00 139 TRP A N 1
ATOM 1117 C CA . TRP A 1 139 ? 0.318 -11.640 -10.024 1.00 96.00 139 TRP A CA 1
ATOM 1118 C C . TRP A 1 139 ? 0.897 -10.642 -11.030 1.00 96.00 139 TRP A C 1
ATOM 1120 O O . TRP A 1 139 ? 0.844 -10.883 -12.234 1.00 96.00 139 TRP A O 1
ATOM 1130 N N . ALA A 1 140 ? 1.469 -9.535 -10.559 1.00 94.56 140 ALA A N 1
ATOM 1131 C CA . ALA A 1 140 ? 2.100 -8.538 -11.413 1.00 94.56 140 ALA A CA 1
ATOM 1132 C C . ALA A 1 140 ? 3.328 -9.096 -12.152 1.00 94.56 140 ALA A C 1
ATOM 1134 O O . ALA A 1 140 ? 3.591 -8.682 -13.287 1.00 94.56 140 ALA A O 1
ATOM 1135 N N . ASP A 1 141 ? 4.061 -10.024 -11.530 1.00 94.88 141 ASP A N 1
ATOM 1136 C CA . ASP A 1 141 ? 5.254 -10.653 -12.102 1.00 94.88 141 ASP A CA 1
ATOM 1137 C C . ASP A 1 141 ? 4.957 -11.936 -12.894 1.00 94.88 141 ASP A C 1
ATOM 1139 O O . ASP A 1 141 ? 5.719 -12.301 -13.783 1.00 94.88 141 ASP A O 1
ATOM 1143 N N . LEU A 1 142 ? 3.814 -12.593 -12.673 1.00 94.69 142 LEU A N 1
ATOM 1144 C CA . LEU A 1 142 ? 3.470 -13.861 -13.330 1.00 94.69 142 LEU A CA 1
ATOM 1145 C C . LEU A 1 142 ? 3.692 -13.893 -14.866 1.00 94.69 142 LEU A C 1
ATOM 1147 O O . LEU A 1 142 ? 4.218 -14.894 -15.356 1.00 94.69 142 LEU A O 1
ATOM 1151 N N . PRO A 1 143 ? 3.392 -12.835 -15.654 1.00 94.12 143 PRO A N 1
ATOM 1152 C CA . PRO A 1 143 ? 3.648 -12.843 -17.099 1.00 94.12 143 PRO A CA 1
ATOM 1153 C C . PRO A 1 143 ? 5.132 -12.917 -17.495 1.00 94.12 143 PRO A C 1
ATOM 1155 O O . PRO A 1 143 ? 5.436 -13.294 -18.625 1.00 94.12 143 PRO A O 1
ATOM 1158 N N . SER A 1 144 ? 6.058 -12.531 -16.608 1.00 90.75 144 SER A N 1
ATOM 1159 C CA . SER A 1 144 ? 7.505 -12.597 -16.866 1.00 90.75 144 SER A CA 1
ATOM 1160 C C . SER A 1 144 ? 8.027 -14.037 -16.810 1.00 90.75 144 SER A C 1
ATOM 1162 O O . SER A 1 144 ? 8.969 -14.388 -17.520 1.00 90.75 144 SER A O 1
ATOM 1164 N N . THR A 1 145 ? 7.375 -14.880 -16.005 1.00 89.94 145 THR A N 1
ATOM 1165 C CA . THR A 1 145 ? 7.735 -16.287 -15.791 1.00 89.94 145 THR A CA 1
ATOM 1166 C C . THR A 1 145 ? 6.855 -17.259 -16.573 1.00 89.94 145 THR A C 1
ATOM 1168 O O . THR A 1 145 ? 7.252 -18.407 -16.778 1.00 89.94 145 THR A O 1
ATOM 1171 N N . ASN A 1 146 ? 5.690 -16.813 -17.053 1.00 90.62 146 ASN A N 1
ATOM 1172 C CA . ASN A 1 146 ? 4.783 -17.608 -17.871 1.00 90.62 146 ASN A CA 1
ATOM 1173 C C . ASN A 1 146 ? 4.204 -16.775 -19.039 1.00 90.62 146 ASN A C 1
ATOM 1175 O O . ASN A 1 146 ? 3.239 -16.034 -18.841 1.00 90.62 146 ASN A O 1
ATOM 1179 N N . PRO A 1 147 ? 4.769 -16.881 -20.258 1.00 84.44 147 PRO A N 1
ATOM 1180 C CA . PRO A 1 147 ? 4.348 -16.061 -21.396 1.00 84.44 147 PRO A CA 1
ATOM 1181 C C . PRO A 1 147 ? 3.026 -16.510 -22.047 1.00 84.44 147 PRO A C 1
ATOM 1183 O O . PRO A 1 147 ? 2.414 -15.718 -22.760 1.00 84.44 147 PRO A O 1
ATOM 1186 N N . ASP A 1 148 ? 2.555 -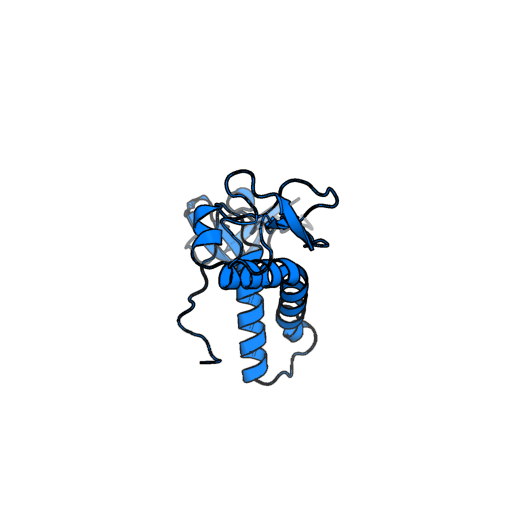17.735 -21.788 1.00 93.12 148 ASP A N 1
ATOM 1187 C CA . ASP A 1 148 ? 1.404 -18.348 -22.477 1.00 93.12 148 ASP A CA 1
ATOM 1188 C C . ASP A 1 148 ? 0.072 -18.182 -21.714 1.00 93.12 148 ASP A C 1
ATOM 1190 O O . ASP A 1 148 ? -0.865 -18.972 -21.863 1.00 93.12 148 ASP A O 1
ATOM 1194 N N . LEU A 1 149 ? -0.030 -17.160 -20.860 1.00 93.81 149 LEU A N 1
ATOM 1195 C CA . LEU A 1 149 ? -1.231 -16.914 -20.064 1.00 93.81 149 LEU A CA 1
ATOM 1196 C C . LEU A 1 149 ? -2.424 -16.469 -20.937 1.00 93.81 149 LEU A C 1
ATOM 1198 O O . LEU A 1 149 ? -2.264 -15.644 -21.843 1.00 93.81 149 LEU A O 1
ATOM 1202 N N . PRO A 1 150 ? -3.647 -16.940 -20.629 1.00 95.81 150 PRO A N 1
ATOM 1203 C CA . PRO A 1 150 ? -4.878 -16.436 -21.235 1.00 95.81 150 PRO A CA 1
ATOM 1204 C C . PRO A 1 150 ? -5.050 -14.910 -21.100 1.00 95.81 150 PRO A C 1
ATOM 1206 O O . PRO A 1 150 ? -4.566 -14.288 -20.152 1.00 95.81 150 PRO A O 1
ATOM 1209 N N . GLN A 1 151 ? -5.751 -14.283 -22.053 1.00 89.75 151 GLN A N 1
ATOM 1210 C CA . GLN A 1 151 ? -5.879 -12.815 -22.125 1.00 89.75 151 GLN A CA 1
ATOM 1211 C C . GLN A 1 151 ? -6.607 -12.187 -20.928 1.00 89.75 151 GLN A C 1
ATOM 1213 O O . GLN A 1 151 ? -6.259 -11.083 -20.508 1.00 89.75 151 GLN A O 1
ATOM 1218 N N . ASP A 1 152 ? -7.594 -12.884 -20.374 1.00 90.62 152 ASP A N 1
ATOM 1219 C CA . ASP A 1 152 ? -8.296 -12.518 -19.144 1.00 90.62 152 ASP A CA 1
ATOM 1220 C C . ASP A 1 152 ? -7.348 -12.532 -17.935 1.00 90.62 152 ASP A C 1
ATOM 1222 O O . ASP A 1 152 ? -7.290 -11.557 -17.183 1.00 90.62 152 ASP A O 1
ATOM 1226 N N . VAL A 1 153 ? -6.510 -13.565 -17.811 1.00 93.62 153 VAL A N 1
ATOM 1227 C CA . VAL A 1 153 ? -5.469 -13.651 -16.771 1.00 93.62 153 VAL A CA 1
ATOM 1228 C C . VAL A 1 153 ? -4.432 -12.539 -16.925 1.00 93.62 153 VAL A C 1
ATOM 1230 O O . VAL A 1 153 ? -4.069 -11.891 -15.942 1.00 93.62 153 VAL A O 1
ATOM 1233 N N . LEU A 1 154 ? -4.000 -12.243 -18.154 1.00 92.06 154 LEU A N 1
ATOM 1234 C CA . LEU A 1 154 ? -3.113 -11.108 -18.428 1.00 92.06 154 LEU A CA 1
ATOM 1235 C C . LEU A 1 154 ? -3.752 -9.767 -18.039 1.00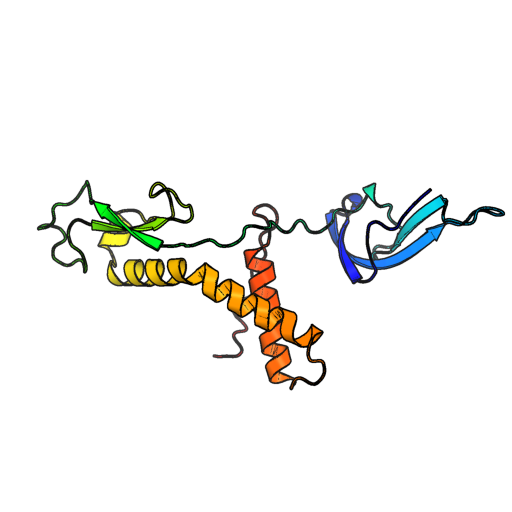 92.06 154 LEU A C 1
ATOM 1237 O O . LEU A 1 154 ? -3.045 -8.866 -17.589 1.00 92.06 154 LEU A O 1
ATOM 1241 N N . GLY A 1 155 ? -5.074 -9.629 -18.186 1.00 89.69 155 GLY A N 1
ATOM 1242 C CA . GLY A 1 155 ? -5.838 -8.483 -17.689 1.00 89.69 155 GLY A CA 1
ATOM 1243 C C . GLY A 1 155 ? -5.708 -8.308 -16.177 1.00 89.69 155 GLY A C 1
ATOM 1244 O O . GLY A 1 155 ? -5.342 -7.225 -15.721 1.00 89.69 155 GLY A O 1
ATOM 1245 N N . PHE A 1 156 ? -5.907 -9.383 -15.410 1.00 92.94 156 PHE A N 1
ATOM 1246 C CA . PHE A 1 156 ? -5.725 -9.362 -13.955 1.00 92.94 156 PHE A CA 1
ATOM 1247 C C . PHE A 1 156 ? -4.284 -9.044 -13.543 1.00 92.94 156 PHE A C 1
ATOM 1249 O O . PHE A 1 156 ? -4.074 -8.244 -12.635 1.00 92.94 156 PHE A O 1
ATOM 1256 N N . CYS A 1 157 ? -3.290 -9.603 -14.237 1.00 94.56 157 CYS A N 1
ATOM 1257 C CA . CYS A 1 157 ? -1.877 -9.334 -13.954 1.00 94.56 157 CYS A CA 1
ATOM 1258 C C . CYS A 1 157 ? -1.516 -7.857 -14.185 1.00 94.56 157 CYS A C 1
ATOM 1260 O O . CYS A 1 157 ? -0.771 -7.271 -13.400 1.00 94.56 157 CYS A O 1
ATOM 1262 N N . ARG A 1 158 ? -2.064 -7.230 -15.239 1.00 91.06 158 ARG A N 1
ATOM 1263 C CA . ARG A 1 158 ? -1.906 -5.784 -15.475 1.00 91.06 158 ARG A CA 1
ATOM 1264 C C . ARG A 1 158 ? -2.531 -4.965 -14.350 1.00 91.06 158 ARG A C 1
ATOM 1266 O O . ARG A 1 158 ? -1.862 -4.099 -13.805 1.00 91.06 158 ARG A O 1
ATOM 1273 N N . HIS A 1 159 ? -3.753 -5.298 -13.943 1.00 90.75 159 HIS A N 1
ATOM 1274 C CA . HIS A 1 159 ? -4.415 -4.594 -12.847 1.00 90.75 159 HIS A CA 1
ATOM 1275 C C . HIS A 1 159 ? -3.658 -4.729 -11.514 1.00 90.75 159 HIS A C 1
ATOM 1277 O O . HIS A 1 159 ? -3.489 -3.754 -10.786 1.00 90.75 159 HIS A O 1
ATOM 1283 N N . ALA A 1 160 ? -3.142 -5.924 -11.211 1.00 94.31 160 ALA A N 1
ATOM 1284 C CA . ALA A 1 160 ? -2.297 -6.148 -10.043 1.00 94.31 160 ALA A CA 1
ATOM 1285 C C . ALA A 1 160 ? -1.023 -5.290 -10.095 1.00 94.31 160 ALA A C 1
ATOM 1287 O O . ALA A 1 160 ? -0.655 -4.677 -9.095 1.00 94.31 160 ALA A O 1
ATOM 1288 N N . ARG A 1 161 ? -0.392 -5.178 -11.272 1.00 92.44 161 ARG A N 1
ATOM 1289 C CA . ARG A 1 161 ? 0.762 -4.297 -11.485 1.00 92.44 161 ARG A CA 1
ATOM 1290 C C . ARG A 1 161 ? 0.422 -2.834 -11.223 1.00 92.44 161 ARG A C 1
ATOM 1292 O O . ARG A 1 161 ? 1.182 -2.175 -10.523 1.00 92.44 161 ARG A O 1
ATOM 1299 N N . ASP A 1 162 ? -0.718 -2.353 -11.712 1.00 89.19 162 ASP A N 1
ATOM 1300 C CA . ASP A 1 162 ? -1.155 -0.977 -11.470 1.00 89.19 162 ASP A CA 1
ATOM 1301 C C . ASP A 1 162 ? -1.340 -0.710 -9.965 1.00 89.19 162 ASP A C 1
ATOM 1303 O O . ASP A 1 162 ? -0.887 0.316 -9.457 1.00 89.19 162 ASP A O 1
ATOM 1307 N N . ILE A 1 163 ? -1.929 -1.657 -9.223 1.00 91.56 163 ILE A N 1
ATOM 1308 C CA . ILE A 1 163 ? -2.050 -1.580 -7.756 1.00 91.56 163 ILE A CA 1
ATOM 1309 C C . ILE A 1 163 ? -0.679 -1.510 -7.083 1.00 91.56 163 ILE A C 1
ATOM 1311 O O . ILE A 1 163 ? -0.464 -0.637 -6.243 1.00 91.56 163 ILE A O 1
ATOM 1315 N N . VAL A 1 164 ? 0.250 -2.396 -7.447 1.00 91.69 164 VAL A N 1
ATOM 1316 C CA . VAL A 1 164 ? 1.607 -2.420 -6.877 1.00 91.69 164 VAL A CA 1
ATOM 1317 C C . VAL A 1 164 ? 2.326 -1.100 -7.140 1.00 91.69 164 VAL A C 1
ATOM 1319 O O . VAL A 1 164 ? 2.873 -0.507 -6.212 1.00 91.69 164 VAL A O 1
ATOM 1322 N N . THR A 1 165 ? 2.279 -0.600 -8.376 1.00 88.44 165 THR A N 1
ATOM 1323 C CA . THR A 1 165 ? 2.855 0.700 -8.729 1.00 88.44 165 THR A CA 1
ATOM 1324 C C . THR A 1 165 ? 2.203 1.824 -7.924 1.00 88.44 165 THR A C 1
ATOM 1326 O O . THR A 1 165 ? 2.908 2.709 -7.457 1.00 88.44 165 THR A O 1
ATOM 1329 N N . ALA A 1 166 ? 0.887 1.783 -7.690 1.00 86.94 166 ALA A N 1
ATOM 1330 C CA . ALA A 1 166 ? 0.198 2.834 -6.939 1.00 86.94 166 ALA A CA 1
ATOM 1331 C C . ALA A 1 166 ? 0.588 2.847 -5.462 1.00 86.94 166 ALA A C 1
ATOM 1333 O O . ALA A 1 166 ? 0.739 3.916 -4.878 1.00 86.94 166 ALA A O 1
ATOM 1334 N N . VAL A 1 167 ? 0.757 1.667 -4.865 1.00 88.00 167 VAL A N 1
ATOM 1335 C CA . VAL A 1 167 ? 1.185 1.523 -3.468 1.00 88.00 167 VAL A CA 1
ATOM 1336 C C . VAL A 1 167 ? 2.642 1.944 -3.281 1.00 88.00 167 VAL A C 1
ATOM 1338 O O . VAL A 1 167 ? 2.971 2.521 -2.250 1.00 88.00 167 VAL A O 1
ATOM 1341 N N . ARG A 1 168 ? 3.508 1.665 -4.261 1.00 86.25 168 ARG A N 1
ATOM 1342 C CA . ARG A 1 168 ? 4.946 1.970 -4.195 1.00 86.25 168 ARG A CA 1
ATOM 1343 C C . ARG A 1 168 ? 5.320 3.357 -4.729 1.00 86.25 168 ARG A C 1
ATOM 1345 O O . ARG A 1 168 ? 6.489 3.735 -4.659 1.00 86.25 168 ARG A O 1
ATOM 1352 N N . ALA A 1 169 ? 4.354 4.094 -5.272 1.00 81.25 169 ALA A N 1
ATOM 1353 C CA . ALA A 1 169 ? 4.542 5.468 -5.705 1.00 81.25 169 ALA A CA 1
ATOM 1354 C C . ALA A 1 169 ? 4.877 6.365 -4.504 1.00 81.25 169 ALA A C 1
ATOM 1356 O O . ALA A 1 169 ? 4.279 6.241 -3.434 1.00 81.25 169 ALA A O 1
ATOM 1357 N N . THR A 1 170 ? 5.826 7.282 -4.683 1.00 72.06 170 THR A N 1
ATOM 1358 C CA . THR A 1 170 ? 6.227 8.203 -3.612 1.00 72.06 170 THR A CA 1
ATOM 1359 C C . THR A 1 170 ? 5.110 9.197 -3.289 1.00 72.06 170 THR A C 1
ATOM 1361 O O . THR A 1 170 ? 4.253 9.500 -4.122 1.00 72.06 170 THR A O 1
ATOM 1364 N N . ALA A 1 171 ? 5.135 9.765 -2.080 1.00 61.34 171 ALA A N 1
ATOM 1365 C CA . ALA A 1 171 ? 4.159 10.778 -1.668 1.00 61.34 171 ALA A CA 1
ATOM 1366 C C . ALA A 1 171 ? 4.183 12.047 -2.547 1.00 61.34 171 ALA A C 1
ATOM 1368 O O . ALA A 1 171 ? 3.175 12.749 -2.637 1.00 61.34 171 ALA A O 1
ATOM 1369 N N . GLU A 1 172 ? 5.316 12.338 -3.191 1.00 59.50 172 GLU A N 1
ATOM 1370 C CA . GLU A 1 172 ? 5.470 13.459 -4.126 1.00 59.50 172 GLU A CA 1
ATOM 1371 C C . GLU A 1 172 ? 4.867 13.155 -5.508 1.00 59.50 172 GLU A C 1
ATOM 1373 O O . GLU A 1 172 ? 4.543 14.076 -6.259 1.00 59.50 172 GLU A O 1
ATOM 1378 N N . GLU A 1 173 ? 4.649 11.876 -5.827 1.00 63.66 173 GLU A N 1
ATOM 1379 C CA . GLU A 1 173 ? 4.166 11.400 -7.124 1.00 63.66 173 GLU A CA 1
ATOM 1380 C C . GLU A 1 173 ? 3.010 10.394 -6.967 1.00 63.66 173 GLU A C 1
ATOM 1382 O O . GLU A 1 173 ? 3.097 9.259 -7.437 1.00 63.66 173 GLU A O 1
ATOM 1387 N N . PRO A 1 174 ? 1.892 10.777 -6.321 1.00 60.28 174 PRO A N 1
ATOM 1388 C CA . PRO A 1 174 ? 0.812 9.845 -6.035 1.00 60.28 174 PRO A CA 1
ATOM 1389 C C . PRO A 1 174 ? 0.152 9.359 -7.330 1.00 60.28 174 PRO A C 1
ATOM 1391 O O . PRO A 1 174 ? -0.432 10.143 -8.083 1.00 60.28 174 PRO A O 1
ATOM 1394 N N . MET A 1 175 ? 0.178 8.048 -7.575 1.00 70.12 175 MET A N 1
ATOM 1395 C CA . MET A 1 175 ? -0.579 7.459 -8.676 1.00 70.12 175 MET A CA 1
ATOM 1396 C C . MET A 1 175 ? -2.012 7.151 -8.229 1.00 70.12 175 MET A C 1
ATOM 1398 O O . MET A 1 175 ? -2.258 6.305 -7.369 1.00 70.12 175 MET A O 1
ATOM 1402 N N . VAL A 1 176 ? -2.985 7.834 -8.835 1.00 68.69 176 VAL A N 1
ATOM 1403 C CA . VAL A 1 176 ? -4.411 7.577 -8.608 1.00 68.69 176 VAL A CA 1
ATOM 1404 C C . VAL A 1 176 ? -4.913 6.603 -9.664 1.00 68.69 176 VAL A C 1
ATOM 1406 O O . VAL A 1 176 ? -4.997 6.946 -10.840 1.00 68.69 176 VAL A O 1
ATOM 1409 N N . LEU A 1 177 ? -5.274 5.395 -9.238 1.00 69.94 177 LEU A N 1
ATOM 1410 C CA . LEU A 1 177 ? -5.940 4.425 -10.106 1.00 69.94 177 LEU A CA 1
ATOM 1411 C C . LEU A 1 177 ? -7.343 4.917 -10.474 1.00 69.94 177 LEU A C 1
ATOM 1413 O O . LEU A 1 177 ? -8.093 5.349 -9.591 1.00 69.94 177 LEU A O 1
ATOM 1417 N N . ASP A 1 178 ? -7.723 4.809 -11.749 1.00 68.50 178 ASP A N 1
ATOM 1418 C CA . ASP A 1 178 ? -9.113 5.026 -12.14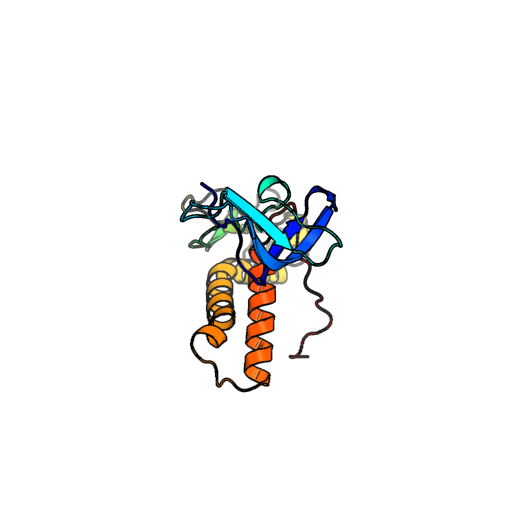6 1.00 68.50 178 ASP A CA 1
ATOM 1419 C C . ASP A 1 178 ? -9.969 3.854 -11.651 1.00 68.50 178 ASP A C 1
ATOM 1421 O O . ASP A 1 178 ? -9.902 2.735 -12.150 1.00 68.50 178 ASP A O 1
ATOM 1425 N N . ARG A 1 179 ? -10.772 4.110 -10.617 1.00 64.25 179 ARG A N 1
ATOM 1426 C CA . ARG A 1 179 ? -11.599 3.093 -9.951 1.00 64.25 179 ARG A CA 1
ATOM 1427 C C . ARG A 1 179 ? -12.913 2.802 -10.684 1.00 64.25 179 ARG A C 1
ATOM 1429 O O . ARG A 1 179 ? -13.739 2.064 -10.154 1.00 64.25 179 ARG A O 1
ATOM 1436 N N . ARG A 1 180 ? -13.152 3.427 -11.842 1.00 57.72 180 ARG A N 1
ATOM 1437 C CA . ARG A 1 180 ? -14.398 3.276 -12.613 1.00 57.72 180 ARG A CA 1
ATOM 1438 C C . ARG A 1 180 ? -14.385 2.059 -13.533 1.00 57.72 180 ARG A C 1
ATOM 1440 O O . ARG A 1 180 ? -15.453 1.583 -13.897 1.00 57.72 180 ARG A O 1
ATOM 1447 N N . GLU A 1 181 ? -13.208 1.532 -13.855 1.00 49.50 181 GLU A N 1
ATOM 1448 C CA . GLU A 1 181 ? -13.037 0.296 -14.618 1.00 49.50 181 GLU A CA 1
ATOM 1449 C C . GLU A 1 181 ? -12.724 -0.854 -13.657 1.00 49.50 181 GLU A C 1
ATOM 1451 O O . GLU A 1 181 ? -11.592 -1.314 -13.549 1.00 49.50 181 GLU A O 1
ATOM 1456 N N . ASN A 1 182 ? -13.720 -1.302 -12.892 1.00 49.88 182 ASN A N 1
ATOM 1457 C CA . ASN A 1 182 ? -13.596 -2.582 -12.202 1.00 49.88 182 ASN A CA 1
ATOM 1458 C C . ASN A 1 182 ? -14.044 -3.689 -13.172 1.00 49.88 182 ASN A C 1
ATOM 1460 O O . ASN A 1 182 ? -15.241 -3.772 -13.441 1.00 49.88 182 ASN A O 1
ATOM 1464 N N . PRO A 1 183 ? -13.152 -4.556 -13.685 1.00 48.94 183 PRO A N 1
ATOM 1465 C CA . PRO A 1 183 ? -13.555 -5.665 -14.552 1.00 48.94 183 PRO A CA 1
ATOM 1466 C C . PRO A 1 183 ? -14.351 -6.754 -13.807 1.00 48.94 183 PRO A C 1
ATOM 1468 O O . PRO A 1 183 ? -14.818 -7.700 -14.435 1.00 48.94 183 PRO A O 1
ATOM 1471 N N . ALA A 1 184 ? -14.490 -6.641 -12.480 1.00 49.88 184 ALA A N 1
ATOM 1472 C CA . ALA A 1 184 ? -15.243 -7.560 -11.629 1.00 49.88 184 ALA A CA 1
ATOM 1473 C C . ALA A 1 184 ? -16.618 -7.022 -11.169 1.00 49.88 184 ALA A C 1
ATOM 1475 O O . ALA A 1 184 ? -17.203 -7.603 -10.253 1.00 49.88 184 ALA A O 1
ATOM 1476 N N . ALA A 1 185 ? -17.115 -5.921 -11.750 1.00 42.72 185 ALA A N 1
ATOM 1477 C CA . ALA A 1 185 ? -18.454 -5.376 -11.491 1.00 42.72 185 ALA A CA 1
ATOM 1478 C C . ALA A 1 185 ? -19.409 -5.610 -12.670 1.00 42.72 185 ALA A C 1
ATOM 1480 O O . ALA A 1 185 ? -18.971 -5.429 -13.827 1.00 42.72 185 ALA A O 1
#